Protein AF-A0A353KTK3-F1 (afdb_monomer_lite)

Structure (mmCIF, N/CA/C/O backbone):
data_AF-A0A353KTK3-F1
#
_entry.id   AF-A0A353KTK3-F1
#
loop_
_atom_site.group_PDB
_atom_site.id
_atom_site.type_symbol
_atom_site.label_atom_id
_atom_site.label_alt_id
_atom_site.label_comp_id
_atom_site.label_asym_id
_atom_site.label_entity_id
_atom_site.label_seq_id
_atom_site.pdbx_PDB_ins_code
_atom_site.Cartn_x
_atom_site.Cartn_y
_atom_site.Cartn_z
_atom_site.occupancy
_atom_site.B_iso_or_equiv
_atom_site.auth_seq_id
_atom_site.auth_comp_id
_atom_site.auth_asym_id
_atom_site.auth_atom_id
_atom_site.pdbx_PDB_model_num
ATOM 1 N N . MET A 1 1 ? 0.464 77.301 -84.223 1.00 58.91 1 MET A N 1
ATOM 2 C CA . MET A 1 1 ? 0.041 77.382 -82.800 1.00 58.91 1 MET A CA 1
ATOM 3 C C . MET A 1 1 ? -1.033 76.355 -82.376 1.00 58.91 1 MET A C 1
ATOM 5 O O . MET A 1 1 ? -1.055 75.985 -81.209 1.00 58.91 1 MET A O 1
ATOM 9 N N . TYR A 1 2 ? -1.881 75.825 -83.276 1.00 57.66 2 TYR A N 1
ATOM 10 C CA . TYR A 1 2 ? -3.033 74.964 -82.919 1.00 57.66 2 TYR A CA 1
ATOM 11 C C . TYR A 1 2 ? -2.731 73.503 -82.518 1.00 57.66 2 TYR A C 1
ATOM 13 O O . TYR A 1 2 ? -3.468 72.931 -81.715 1.00 57.66 2 TYR A O 1
ATOM 21 N N . LYS A 1 3 ? -1.629 72.894 -82.983 1.00 55.31 3 LYS A N 1
ATOM 22 C CA . LYS A 1 3 ? -1.269 71.505 -82.613 1.00 55.31 3 LYS A CA 1
ATOM 23 C C . LYS A 1 3 ? -1.001 71.320 -81.112 1.00 55.31 3 LYS A C 1
ATOM 25 O O . LYS A 1 3 ? -1.269 70.251 -80.571 1.00 55.31 3 LYS A O 1
ATOM 30 N N . LYS A 1 4 ? -0.523 72.366 -80.426 1.00 59.28 4 LYS A N 1
ATOM 31 C CA . LYS A 1 4 ? -0.117 72.286 -79.013 1.00 59.28 4 LYS A CA 1
ATOM 32 C C . LYS A 1 4 ? -1.319 72.122 -78.071 1.00 59.28 4 LYS A C 1
ATOM 34 O O . LYS A 1 4 ? -1.260 71.306 -77.158 1.00 59.28 4 LYS A O 1
ATOM 39 N N . LYS A 1 5 ? -2.439 72.810 -78.341 1.00 58.56 5 LYS A N 1
ATOM 40 C CA . LYS A 1 5 ? -3.674 72.684 -77.540 1.00 58.56 5 LYS A CA 1
ATOM 41 C C . LYS A 1 5 ? -4.360 71.326 -77.730 1.00 58.56 5 LYS A C 1
ATOM 43 O O . LYS A 1 5 ? -4.825 70.742 -76.758 1.00 58.56 5 LYS A O 1
ATOM 48 N N . PHE A 1 6 ? -4.370 70.783 -78.950 1.00 59.44 6 PHE A N 1
ATOM 49 C CA . PHE A 1 6 ? -5.005 69.485 -79.222 1.00 59.44 6 PHE A CA 1
ATOM 50 C C . PHE A 1 6 ? -4.257 68.315 -78.559 1.00 59.44 6 PHE A C 1
ATOM 52 O O . PHE A 1 6 ? -4.882 67.394 -78.029 1.00 59.44 6 PHE A O 1
ATOM 59 N N . TYR A 1 7 ? -2.921 68.391 -78.511 1.00 61.09 7 TYR A N 1
ATOM 60 C CA . TYR A 1 7 ? -2.092 67.453 -77.745 1.00 61.09 7 TYR A CA 1
ATOM 61 C C . TYR A 1 7 ? -2.400 67.504 -76.246 1.00 61.09 7 TYR A C 1
ATOM 63 O O . TYR A 1 7 ? -2.517 66.467 -75.595 1.00 61.09 7 TYR A O 1
ATOM 71 N N . GLN A 1 8 ? -2.597 68.707 -75.705 1.00 64.25 8 GLN A N 1
ATOM 72 C CA . GLN A 1 8 ? -2.864 68.904 -74.283 1.00 64.25 8 GLN A CA 1
ATOM 73 C C . GLN A 1 8 ? -4.205 68.281 -73.849 1.00 64.25 8 GLN A C 1
ATOM 75 O O . GLN A 1 8 ? -4.268 67.617 -72.816 1.00 64.25 8 GLN A O 1
ATOM 80 N N . VAL A 1 9 ? -5.257 68.409 -74.669 1.00 65.94 9 VAL A N 1
ATOM 81 C CA . VAL A 1 9 ? -6.590 67.850 -74.365 1.00 65.94 9 VAL A CA 1
ATOM 82 C C . VAL A 1 9 ? -6.627 66.321 -74.503 1.00 65.94 9 VAL A C 1
ATOM 84 O O . VAL A 1 9 ? -7.229 65.650 -73.661 1.00 65.94 9 VAL A O 1
ATOM 87 N N . ARG A 1 10 ? -5.960 65.733 -75.513 1.00 66.00 10 ARG A N 1
ATOM 88 C CA . ARG A 1 10 ? -5.864 64.260 -75.632 1.00 66.00 10 ARG A CA 1
ATOM 89 C C . ARG A 1 10 ? -5.084 63.653 -74.470 1.00 66.00 10 ARG A C 1
ATOM 91 O O . ARG A 1 10 ? -5.544 62.658 -73.914 1.00 66.00 10 ARG A O 1
ATOM 98 N N . ASN A 1 11 ? -3.983 64.282 -74.054 1.00 67.44 11 ASN A N 1
ATOM 99 C CA . ASN A 1 11 ? -3.227 63.836 -72.885 1.00 67.44 11 ASN A CA 1
ATOM 100 C C . ASN A 1 11 ? -4.098 63.863 -71.623 1.00 67.44 11 ASN A C 1
ATOM 102 O O . ASN A 1 11 ? -4.159 62.866 -70.910 1.00 67.44 11 ASN A O 1
ATOM 106 N N . LEU A 1 12 ? -4.863 64.936 -71.392 1.00 72.06 12 LEU A N 1
ATOM 107 C CA . LEU A 1 12 ? -5.738 65.041 -70.219 1.00 72.06 12 LEU A CA 1
ATOM 108 C C . LEU A 1 12 ? -6.807 63.933 -70.171 1.00 72.06 12 LEU A C 1
ATOM 110 O O . LEU A 1 12 ? -7.083 63.374 -69.110 1.00 72.06 12 LEU A O 1
ATOM 114 N N . ARG A 1 13 ? -7.380 63.565 -71.326 1.00 71.75 13 ARG A N 1
ATOM 115 C CA . ARG A 1 13 ? -8.383 62.491 -71.412 1.00 71.75 13 ARG A CA 1
ATOM 116 C C . ARG A 1 13 ? -7.780 61.118 -71.095 1.00 71.75 13 ARG A C 1
ATOM 118 O O . ARG A 1 13 ? -8.427 60.341 -70.398 1.00 71.75 13 ARG A O 1
ATOM 125 N N . ILE A 1 14 ? -6.545 60.862 -71.537 1.00 72.19 14 ILE A N 1
ATOM 126 C CA . ILE A 1 14 ? -5.789 59.636 -71.229 1.00 72.19 14 ILE A CA 1
ATOM 127 C C . ILE A 1 14 ? -5.493 59.553 -69.725 1.00 72.19 14 ILE A C 1
ATOM 129 O O . ILE A 1 14 ? -5.773 58.523 -69.107 1.00 72.19 14 ILE A O 1
ATOM 133 N N . TYR A 1 15 ? -5.026 60.647 -69.113 1.00 71.81 15 TYR A N 1
ATOM 134 C CA . TYR A 1 15 ? -4.797 60.707 -67.665 1.00 71.81 15 TYR A CA 1
ATOM 135 C C . TYR A 1 15 ? -6.081 60.456 -66.867 1.00 71.81 15 TYR A C 1
ATOM 137 O O . TYR A 1 15 ? -6.061 59.694 -65.905 1.00 71.81 15 TYR A O 1
ATOM 145 N N . LEU A 1 16 ? -7.219 61.016 -67.289 1.00 71.25 16 LEU A N 1
ATOM 146 C CA . LEU A 1 16 ? -8.509 60.789 -66.628 1.00 71.25 16 LEU A CA 1
ATOM 147 C C . LEU A 1 16 ? -8.991 59.338 -66.747 1.00 71.25 16 LEU A C 1
ATOM 149 O O . LEU A 1 16 ? -9.522 58.791 -65.778 1.00 71.25 16 LEU A O 1
ATOM 153 N N . THR A 1 17 ? -8.810 58.690 -67.902 1.00 72.50 17 THR A N 1
ATOM 154 C CA . THR A 1 17 ? -9.138 57.262 -68.057 1.00 72.50 17 THR A CA 1
ATOM 155 C C . THR A 1 17 ? -8.213 56.373 -67.235 1.00 72.50 17 THR A C 1
ATOM 157 O O . THR A 1 17 ? -8.689 55.433 -66.598 1.00 72.50 17 THR A O 1
ATOM 160 N N . PHE A 1 18 ? -6.923 56.711 -67.171 1.00 68.88 18 PHE A N 1
ATOM 161 C CA . PHE A 1 18 ? -5.953 55.998 -66.349 1.00 68.88 18 PHE A CA 1
ATOM 162 C C . PHE A 1 18 ? -6.301 56.136 -64.862 1.00 68.88 18 PHE A C 1
ATOM 164 O O . PHE A 1 18 ? -6.410 55.135 -64.163 1.00 68.88 18 PHE A O 1
ATOM 171 N N . PHE A 1 19 ? -6.622 57.351 -64.407 1.00 68.94 19 PHE A N 1
ATOM 172 C CA . PHE A 1 19 ? -7.026 57.634 -63.029 1.00 68.94 19 PHE A CA 1
ATOM 173 C C . PHE A 1 19 ? -8.343 56.946 -62.631 1.00 68.94 19 PHE A C 1
ATOM 175 O O . PHE A 1 19 ? -8.485 56.443 -61.518 1.00 68.94 19 PHE A O 1
ATOM 182 N N . LYS A 1 20 ? -9.324 56.865 -63.542 1.00 71.00 20 LYS A N 1
ATOM 183 C CA . LYS A 1 20 ? -10.561 56.099 -63.298 1.00 71.00 20 LYS A CA 1
ATOM 184 C C . LYS A 1 20 ? -10.297 54.595 -63.209 1.00 71.00 20 LYS A C 1
ATOM 186 O O . LYS A 1 20 ? -10.922 53.928 -62.386 1.00 71.00 20 LYS A O 1
ATOM 191 N N . SER A 1 21 ? -9.392 54.070 -64.033 1.00 74.69 21 SER A N 1
ATOM 192 C CA . SER A 1 21 ? -9.011 52.655 -64.013 1.00 74.69 21 SER A CA 1
ATOM 193 C C . SER A 1 21 ? -8.279 52.293 -62.719 1.00 74.69 21 SER A C 1
ATOM 195 O O . SER A 1 21 ? -8.691 51.374 -62.011 1.00 74.69 21 SER A O 1
ATOM 197 N N . THR A 1 22 ? -7.275 53.083 -62.327 1.00 75.12 22 THR A N 1
ATOM 198 C CA . THR A 1 22 ? -6.528 52.861 -61.081 1.00 75.12 22 THR A CA 1
ATOM 199 C C . THR A 1 22 ? -7.422 52.993 -59.853 1.00 75.12 22 THR A C 1
ATOM 201 O O . THR A 1 22 ? -7.323 52.174 -58.943 1.00 75.12 22 THR A O 1
ATOM 204 N N . ARG A 1 23 ? -8.373 53.937 -59.844 1.00 75.25 23 ARG A N 1
ATOM 205 C CA . ARG A 1 23 ? -9.355 54.064 -58.756 1.00 75.25 23 ARG A CA 1
ATOM 206 C C . ARG A 1 23 ? -10.298 52.861 -58.670 1.00 75.25 23 ARG A C 1
ATOM 208 O O . ARG A 1 23 ? -10.621 52.439 -57.563 1.00 75.25 23 ARG A O 1
ATOM 215 N N . LYS A 1 24 ? -10.715 52.276 -59.801 1.00 76.69 24 LYS A N 1
ATOM 216 C CA . LYS A 1 24 ? -11.514 51.036 -59.812 1.00 76.69 24 LYS A CA 1
ATOM 217 C C . LYS A 1 24 ? -10.720 49.839 -59.292 1.00 76.69 24 LYS A C 1
ATOM 219 O O . LYS A 1 24 ? -11.251 49.088 -58.485 1.00 76.69 24 LYS A O 1
ATOM 224 N N . ILE A 1 25 ? -9.459 49.693 -59.698 1.00 74.50 25 ILE A N 1
ATOM 225 C CA . ILE A 1 25 ? -8.568 48.629 -59.209 1.00 74.50 25 ILE A CA 1
ATOM 226 C C . ILE A 1 25 ? -8.327 48.788 -57.703 1.00 74.50 25 ILE A C 1
ATOM 228 O O . ILE A 1 25 ? -8.381 47.813 -56.959 1.00 74.50 25 ILE A O 1
ATOM 232 N N . PHE A 1 26 ? -8.127 50.021 -57.235 1.00 76.81 26 PHE A N 1
ATOM 233 C CA . PHE A 1 26 ? -7.958 50.316 -55.816 1.00 76.81 26 PHE A CA 1
ATOM 234 C C . PHE A 1 26 ? -9.217 49.985 -55.006 1.00 76.81 26 PHE A C 1
ATOM 236 O O . PHE A 1 26 ? -9.122 49.299 -53.993 1.00 76.81 26 PHE A O 1
ATOM 243 N N . LEU A 1 27 ? -10.400 50.395 -55.476 1.00 76.56 27 LEU A N 1
ATOM 244 C CA . LEU A 1 27 ? -11.676 50.061 -54.834 1.00 76.56 27 LEU A CA 1
ATOM 245 C C . LEU A 1 27 ? -11.946 48.552 -54.841 1.00 76.56 27 LEU A C 1
ATOM 247 O O . LEU A 1 27 ? -12.412 48.014 -53.844 1.00 76.56 27 LEU A O 1
ATOM 251 N N . PHE A 1 28 ? -11.619 47.858 -55.930 1.00 73.94 28 PHE A N 1
ATOM 252 C CA . PHE A 1 28 ? -11.774 46.408 -56.021 1.00 73.94 28 PHE A CA 1
ATOM 253 C C . PHE A 1 28 ? -10.853 45.676 -55.037 1.00 73.94 28 PHE A C 1
ATOM 255 O O . PHE A 1 28 ? -11.315 44.822 -54.283 1.00 73.94 28 PHE A O 1
ATOM 262 N N . ASN A 1 29 ? -9.578 46.072 -54.960 1.00 72.25 29 ASN A N 1
ATOM 263 C CA . ASN A 1 29 ? -8.634 45.540 -53.976 1.00 72.25 29 ASN A CA 1
ATOM 264 C C . ASN A 1 29 ? -9.047 45.870 -52.535 1.00 72.25 29 ASN A C 1
ATOM 266 O O . ASN A 1 29 ? -8.874 45.038 -51.648 1.00 72.25 29 ASN A O 1
ATOM 270 N N . PHE A 1 30 ? -9.620 47.051 -52.295 1.00 78.25 30 PHE A N 1
ATOM 271 C CA . PHE A 1 30 ? -10.130 47.458 -50.987 1.00 78.25 30 PHE A CA 1
ATOM 272 C C . PHE A 1 30 ? -11.333 46.605 -50.553 1.00 78.25 30 PHE A C 1
ATOM 274 O O . PHE A 1 30 ? -11.314 46.025 -49.472 1.00 78.25 30 PHE A O 1
ATOM 281 N N . VAL A 1 31 ? -12.329 46.417 -51.427 1.00 76.75 31 VAL A N 1
ATOM 282 C CA . VAL A 1 31 ? -13.507 45.578 -51.133 1.00 76.75 31 VAL A CA 1
ATOM 283 C C . VAL A 1 31 ? -13.129 44.103 -50.963 1.00 76.75 31 VAL A C 1
ATOM 285 O O . VAL A 1 31 ? -13.658 43.429 -50.076 1.00 76.75 31 VAL A O 1
ATOM 288 N N . LEU A 1 32 ? -12.202 43.586 -51.776 1.00 70.94 32 LEU A N 1
ATOM 289 C CA . LEU A 1 32 ? -11.683 42.227 -51.602 1.00 70.94 32 LEU A CA 1
ATOM 290 C C . LEU A 1 32 ? -10.944 42.079 -50.271 1.00 70.94 32 LEU A C 1
ATOM 292 O O . LEU A 1 32 ? -11.173 41.105 -49.553 1.00 70.94 32 LEU A O 1
ATOM 296 N N . ARG A 1 33 ? -10.110 43.059 -49.905 1.00 72.56 33 ARG A N 1
ATOM 297 C CA . ARG A 1 33 ? -9.407 43.081 -48.619 1.00 72.56 33 ARG A CA 1
ATOM 298 C C . ARG A 1 33 ? -10.394 43.052 -47.448 1.00 72.56 33 ARG A C 1
ATOM 300 O O . ARG A 1 33 ? -10.201 42.236 -46.552 1.00 72.56 33 ARG A O 1
ATOM 307 N N . ASP A 1 34 ? -11.458 43.848 -47.479 1.00 76.25 34 ASP A N 1
ATOM 308 C CA . ASP A 1 34 ? -12.436 43.917 -46.384 1.00 76.25 34 ASP A CA 1
ATOM 309 C C . ASP A 1 34 ? -13.301 42.658 -46.256 1.00 76.25 34 ASP A C 1
ATOM 311 O O . ASP A 1 34 ? -13.674 42.273 -45.150 1.00 76.25 34 ASP A O 1
ATOM 315 N N . ARG A 1 35 ? -13.584 41.952 -47.360 1.00 74.94 35 ARG A N 1
ATOM 316 C CA . ARG A 1 35 ? -14.322 40.677 -47.298 1.00 74.94 35 ARG A CA 1
ATOM 317 C C . ARG A 1 35 ? -13.458 39.484 -46.898 1.00 74.94 35 ARG A C 1
ATOM 319 O O . ARG A 1 35 ? -13.970 38.538 -46.298 1.00 74.94 35 ARG A O 1
ATOM 326 N N . ILE A 1 36 ? -12.174 39.495 -47.250 1.00 75.12 36 ILE A N 1
ATOM 327 C CA . ILE A 1 36 ? -11.272 38.354 -47.051 1.00 75.12 36 ILE A CA 1
ATOM 328 C C . ILE A 1 36 ? -10.584 38.419 -45.679 1.00 75.12 36 ILE A C 1
ATOM 330 O O . ILE A 1 36 ? -10.504 37.393 -45.000 1.00 75.12 36 ILE A O 1
ATOM 334 N N . LYS A 1 37 ? -10.168 39.611 -45.221 1.00 75.06 37 LYS A N 1
ATOM 335 C CA . LYS A 1 37 ? -9.512 39.804 -43.916 1.00 75.06 37 LYS A CA 1
ATOM 336 C C . LYS A 1 37 ? -10.255 39.180 -42.728 1.00 75.06 37 LYS A C 1
ATOM 338 O O . LYS A 1 37 ? -9.627 38.394 -42.031 1.00 75.06 37 LYS A O 1
ATOM 343 N N . PRO A 1 38 ? -11.567 39.393 -42.507 1.00 78.88 38 PRO A N 1
ATOM 344 C CA . PRO A 1 38 ? -12.235 38.847 -41.323 1.00 78.88 38 PRO A CA 1
ATOM 345 C C . PRO A 1 38 ? -12.331 37.314 -41.337 1.00 78.88 38 PRO A C 1
ATOM 347 O O . PRO A 1 38 ? -12.375 36.688 -40.277 1.00 78.88 38 PRO A O 1
ATOM 350 N N . LYS A 1 39 ? -12.352 36.686 -42.523 1.00 78.19 39 LYS A N 1
ATOM 351 C CA . LYS A 1 39 ? -12.304 35.221 -42.650 1.00 78.19 39 LYS A CA 1
ATOM 352 C C . LYS A 1 39 ? -10.904 34.689 -42.357 1.00 78.19 39 LYS A C 1
ATOM 354 O O . LYS A 1 39 ? -10.783 33.718 -41.614 1.00 78.19 39 LYS A O 1
ATOM 359 N N . ILE A 1 40 ? -9.873 35.341 -42.896 1.00 77.44 40 ILE A N 1
ATOM 360 C CA . ILE A 1 40 ? -8.473 34.997 -42.623 1.00 77.44 40 ILE A CA 1
ATOM 361 C C . ILE A 1 40 ? -8.164 35.187 -41.138 1.00 77.44 40 ILE A C 1
ATOM 363 O O . ILE A 1 40 ? -7.649 34.263 -40.523 1.00 77.44 40 ILE A O 1
ATOM 367 N N . ASP A 1 41 ? -8.575 36.297 -40.528 1.00 81.38 41 ASP A N 1
ATOM 368 C CA . ASP A 1 41 ? -8.348 36.575 -39.107 1.00 81.38 41 ASP A CA 1
ATOM 369 C C . ASP A 1 41 ? -9.023 35.532 -38.212 1.00 81.38 41 ASP A C 1
ATOM 371 O O . ASP A 1 41 ? -8.460 35.117 -37.202 1.00 81.38 41 ASP A O 1
ATOM 375 N N . ARG A 1 42 ? -10.217 35.054 -38.586 1.00 80.50 42 ARG A N 1
ATOM 376 C CA . ARG A 1 42 ? -10.912 33.986 -37.853 1.00 80.50 42 ARG A CA 1
ATOM 377 C C . ARG A 1 42 ? -10.171 32.649 -37.955 1.00 80.50 42 ARG A C 1
ATOM 379 O O . ARG A 1 42 ? -10.051 31.947 -36.953 1.00 80.50 42 ARG A O 1
ATOM 386 N N . ILE A 1 43 ? -9.661 32.306 -39.139 1.00 81.00 43 ILE A N 1
ATOM 387 C CA . ILE A 1 43 ? -8.877 31.081 -39.368 1.00 81.00 43 ILE A CA 1
ATOM 388 C C . ILE A 1 43 ? -7.525 31.170 -38.649 1.00 81.00 43 ILE A C 1
ATOM 390 O O . ILE A 1 43 ? -7.144 30.234 -37.952 1.00 81.00 43 ILE A O 1
ATOM 394 N N . MET A 1 44 ? -6.838 32.308 -38.746 1.00 83.69 44 MET A N 1
ATOM 395 C CA . MET A 1 44 ? -5.562 32.555 -38.078 1.00 83.69 44 MET A CA 1
ATOM 396 C C . MET A 1 44 ? -5.709 32.509 -36.560 1.00 83.69 44 MET A C 1
ATOM 398 O O . MET A 1 44 ? -4.933 31.816 -35.916 1.00 83.69 44 MET A O 1
ATOM 402 N N . LYS A 1 45 ? -6.729 33.152 -35.976 1.00 84.19 45 LYS A N 1
ATOM 403 C CA . LYS A 1 45 ? -6.976 33.097 -34.524 1.00 84.19 45 LYS A CA 1
ATOM 404 C C . LYS A 1 45 ? -7.248 31.676 -34.033 1.00 84.19 45 LYS A C 1
ATOM 406 O O . LYS A 1 45 ? -6.702 31.283 -33.008 1.00 84.19 45 LYS A O 1
ATOM 411 N N . ARG A 1 46 ? -8.041 30.889 -34.772 1.00 83.62 46 ARG A N 1
ATOM 412 C CA . ARG A 1 46 ? -8.299 29.480 -34.435 1.00 83.62 46 ARG A CA 1
ATOM 413 C C . ARG A 1 46 ? -7.020 28.647 -34.489 1.00 83.62 46 ARG A C 1
ATOM 415 O O . ARG A 1 46 ? -6.769 27.869 -33.579 1.00 83.62 46 ARG A O 1
ATOM 422 N N . ASN A 1 47 ? -6.204 28.834 -35.521 1.00 80.69 47 ASN A N 1
ATOM 423 C CA . ASN A 1 47 ? -4.967 28.076 -35.674 1.00 80.69 47 ASN A CA 1
ATOM 424 C C . ASN A 1 47 ? -3.921 28.495 -34.626 1.00 80.69 47 ASN A C 1
ATOM 426 O O . ASN A 1 47 ? -3.283 27.630 -34.043 1.00 80.69 47 ASN A O 1
ATOM 430 N N . ILE A 1 48 ? -3.800 29.791 -34.316 1.00 90.00 48 ILE A N 1
ATOM 431 C CA . ILE A 1 48 ? -2.927 30.302 -33.245 1.00 90.00 48 ILE A CA 1
ATOM 432 C C . ILE A 1 48 ? -3.337 29.718 -31.889 1.00 90.00 48 ILE A C 1
ATOM 434 O O . ILE A 1 48 ? -2.469 29.283 -31.140 1.00 90.00 48 ILE A O 1
ATOM 438 N N . LEU A 1 49 ? -4.639 29.644 -31.589 1.00 85.12 49 LEU A N 1
ATOM 439 C CA . LEU A 1 49 ? -5.133 29.034 -30.352 1.00 85.12 49 LEU A CA 1
ATOM 440 C C . LEU A 1 49 ? -4.706 27.559 -30.237 1.00 85.12 49 LEU A C 1
ATOM 442 O O . LEU A 1 49 ? -4.216 27.145 -29.191 1.00 85.12 49 LEU A O 1
ATOM 446 N N . VAL A 1 50 ? -4.840 26.786 -31.323 1.00 87.00 50 VAL A N 1
ATOM 447 C CA . VAL A 1 50 ? -4.408 25.377 -31.372 1.00 87.00 50 VAL A CA 1
ATOM 448 C C . VAL A 1 50 ? -2.895 25.259 -31.176 1.00 87.00 50 VAL A C 1
ATOM 450 O O . VAL A 1 50 ? -2.451 24.429 -30.386 1.00 87.00 50 VAL A O 1
ATOM 453 N N . PHE A 1 51 ? -2.105 26.125 -31.819 1.00 86.81 51 PHE A N 1
ATOM 454 C CA . PHE A 1 51 ? -0.650 26.146 -31.657 1.00 86.81 51 PHE A CA 1
ATOM 455 C C . PHE A 1 51 ? -0.226 26.468 -30.218 1.00 86.81 51 PHE A C 1
ATOM 457 O O . PHE A 1 51 ? 0.607 25.756 -29.662 1.00 86.81 51 PHE A O 1
ATOM 464 N N . VAL A 1 52 ? -0.833 27.473 -29.578 1.00 88.31 52 VAL A N 1
ATOM 465 C CA . VAL A 1 52 ? -0.548 27.829 -28.175 1.00 88.31 52 VAL A CA 1
ATOM 466 C C . VAL A 1 52 ? -0.893 26.675 -27.232 1.00 88.31 52 VAL A C 1
ATOM 468 O O . VAL A 1 52 ? -0.101 26.353 -26.348 1.00 88.31 52 VAL A O 1
ATOM 471 N N . PHE A 1 53 ? -2.026 26.002 -27.449 1.00 84.19 53 PHE A N 1
ATOM 472 C CA . PHE A 1 53 ? -2.435 24.866 -26.623 1.00 84.19 53 PHE A CA 1
ATOM 473 C C . PHE A 1 53 ? -1.488 23.669 -26.789 1.00 84.19 53 PHE A C 1
ATOM 475 O O . PHE A 1 53 ? -1.055 23.076 -25.805 1.00 84.19 53 PHE A O 1
ATOM 482 N N . SER A 1 54 ? -1.083 23.362 -28.027 1.00 80.88 54 SER A N 1
ATOM 483 C CA . SER A 1 54 ? -0.094 22.310 -28.294 1.00 80.88 54 SER A CA 1
ATOM 484 C C . SER A 1 54 ? 1.285 22.622 -27.701 1.00 80.88 54 SER A C 1
ATOM 486 O O . SER A 1 54 ? 1.929 21.733 -27.152 1.00 80.88 54 SER A O 1
ATOM 488 N N . PHE A 1 55 ? 1.719 23.887 -27.728 1.00 82.50 55 PHE A N 1
ATOM 489 C CA . PHE A 1 55 ? 2.989 24.303 -27.136 1.00 82.50 55 PHE A CA 1
ATOM 490 C C . PHE A 1 55 ? 2.961 24.218 -25.602 1.00 82.50 55 PHE A C 1
ATOM 492 O O . PHE A 1 55 ? 3.948 23.812 -24.992 1.00 82.50 55 PHE A O 1
ATOM 499 N N . ALA A 1 56 ? 1.826 24.532 -24.967 1.00 80.25 56 ALA A N 1
ATOM 500 C CA . ALA A 1 56 ? 1.660 24.389 -23.521 1.00 80.25 56 ALA A CA 1
ATOM 501 C C . ALA A 1 56 ? 1.801 22.924 -23.065 1.00 80.25 56 ALA A C 1
ATOM 503 O O . ALA A 1 56 ? 2.515 22.656 -22.102 1.00 80.25 56 ALA A O 1
ATOM 504 N N . ILE A 1 57 ? 1.208 21.971 -23.795 1.00 78.56 57 ILE A N 1
ATOM 505 C CA . ILE A 1 57 ? 1.290 20.532 -23.476 1.00 78.56 57 ILE A CA 1
ATOM 506 C C . ILE A 1 57 ? 2.738 20.018 -23.559 1.00 78.56 57 ILE A C 1
ATOM 508 O O . ILE A 1 57 ? 3.174 19.261 -22.693 1.00 78.56 57 ILE A O 1
ATOM 512 N N . ILE A 1 58 ? 3.512 20.462 -24.556 1.00 74.94 58 ILE A N 1
ATOM 513 C CA . ILE A 1 58 ? 4.911 20.034 -24.735 1.00 74.94 58 ILE A CA 1
ATOM 514 C C . ILE A 1 58 ? 5.802 20.517 -23.578 1.00 74.94 58 ILE A C 1
ATOM 516 O O . ILE A 1 58 ? 6.660 19.770 -23.113 1.00 74.94 58 ILE A O 1
ATOM 520 N N . ASN A 1 59 ? 5.589 21.737 -23.072 1.00 73.56 59 ASN A N 1
ATOM 521 C CA . ASN A 1 59 ? 6.391 22.274 -21.966 1.00 73.56 59 ASN A CA 1
ATOM 522 C C . ASN A 1 59 ? 6.063 21.617 -20.614 1.00 73.56 59 ASN A C 1
ATOM 524 O O . ASN A 1 59 ? 6.962 21.438 -19.796 1.00 73.56 59 ASN A O 1
ATOM 528 N N . VAL A 1 60 ? 4.812 21.196 -20.389 1.00 74.44 60 VAL A N 1
ATOM 529 C CA . VAL A 1 60 ? 4.421 20.464 -19.168 1.00 74.44 60 VAL A CA 1
ATOM 530 C C . VAL A 1 60 ? 5.165 19.127 -19.058 1.00 74.44 60 VAL A C 1
ATOM 532 O O . VAL A 1 60 ? 5.598 18.755 -17.970 1.00 74.44 60 VAL A O 1
ATOM 535 N N . CYS A 1 61 ? 5.411 18.446 -20.181 1.00 62.88 61 CYS A N 1
ATOM 536 C CA . CYS A 1 61 ? 6.125 17.166 -20.199 1.00 62.88 61 CYS A CA 1
ATOM 537 C C . CYS A 1 61 ? 7.615 17.279 -19.805 1.00 62.88 61 CYS A C 1
ATOM 539 O O . CYS A 1 61 ? 8.204 16.307 -19.341 1.00 62.88 61 CYS A O 1
ATOM 541 N N . MET A 1 62 ? 8.232 18.454 -19.956 1.00 60.97 62 MET A N 1
ATOM 542 C CA . MET A 1 62 ? 9.653 18.677 -19.640 1.00 60.97 62 MET A CA 1
ATOM 543 C C . MET A 1 62 ? 9.892 19.052 -18.166 1.00 60.97 62 MET A C 1
ATOM 545 O O . MET A 1 62 ? 11.031 19.061 -17.712 1.00 60.97 62 MET A O 1
ATOM 549 N N . SER A 1 63 ? 8.834 19.348 -17.401 1.00 52.00 63 SER A N 1
ATOM 550 C CA . SER A 1 63 ? 8.935 19.743 -15.987 1.00 52.00 63 SER A CA 1
ATOM 551 C C . SER A 1 63 ? 8.968 18.557 -15.015 1.00 52.00 63 SER A C 1
ATOM 553 O O . SER A 1 63 ? 9.072 18.762 -13.807 1.00 52.00 63 SER A O 1
ATOM 555 N N . GLN A 1 64 ? 8.879 17.322 -15.513 1.00 54.78 64 GLN A N 1
ATOM 556 C CA . GLN A 1 64 ? 8.797 16.110 -14.692 1.00 54.78 64 GLN A CA 1
ATOM 557 C C . GLN A 1 64 ? 10.105 15.297 -14.680 1.00 54.78 64 GLN A C 1
ATOM 559 O O . GLN A 1 64 ? 10.092 14.098 -14.431 1.00 54.78 64 GLN A O 1
ATOM 564 N N . SER A 1 65 ? 11.253 15.933 -14.946 1.00 52.38 65 SER A N 1
ATOM 565 C CA . SER A 1 65 ? 12.574 15.279 -14.927 1.00 52.38 65 SER A CA 1
ATOM 566 C C . SER A 1 65 ? 13.472 15.715 -13.764 1.00 52.38 65 SER A C 1
ATOM 568 O O . SER A 1 65 ? 14.692 15.569 -13.826 1.00 52.38 65 SER A O 1
ATOM 570 N N . SER A 1 66 ? 12.890 16.254 -12.696 1.00 52.66 66 SER A N 1
ATOM 571 C CA . SER A 1 66 ? 13.580 16.445 -11.420 1.00 52.66 66 SER A CA 1
ATOM 572 C C . SER A 1 66 ? 12.809 15.765 -10.296 1.00 52.66 66 SER A C 1
ATOM 574 O O . SER A 1 66 ? 12.478 16.391 -9.293 1.00 52.66 66 SER A O 1
ATOM 576 N N . LEU A 1 67 ? 12.507 14.478 -10.483 1.00 46.31 67 LEU A N 1
ATOM 577 C CA . LEU A 1 67 ? 12.435 13.590 -9.334 1.00 46.31 67 LEU A CA 1
ATOM 578 C C . LEU A 1 67 ? 13.887 13.310 -8.931 1.00 46.31 67 LEU A C 1
ATOM 580 O O . LEU A 1 67 ? 14.708 12.932 -9.765 1.00 46.31 67 LEU A O 1
ATOM 584 N N . ASP A 1 68 ? 14.185 13.662 -7.690 1.00 44.12 68 ASP A N 1
ATOM 585 C CA . ASP A 1 68 ? 15.438 13.551 -6.954 1.00 44.12 68 ASP A CA 1
ATOM 586 C C . ASP A 1 68 ? 16.581 12.749 -7.609 1.00 44.12 68 ASP A C 1
ATOM 588 O O . ASP A 1 68 ? 16.505 11.537 -7.815 1.00 44.12 68 ASP A O 1
ATOM 592 N N . LYS A 1 69 ? 17.730 13.405 -7.819 1.00 47.75 69 LYS A N 1
ATOM 593 C CA . LYS A 1 69 ? 18.997 12.739 -8.192 1.00 47.75 69 LYS A CA 1
ATOM 594 C C . LYS A 1 69 ? 19.577 11.876 -7.057 1.00 47.75 69 LYS A C 1
ATOM 596 O O . LYS A 1 69 ? 20.682 11.360 -7.202 1.00 47.75 69 LYS A O 1
ATOM 601 N N . ASN A 1 70 ? 18.834 11.719 -5.963 1.00 47.84 70 ASN A N 1
ATOM 602 C CA . ASN A 1 70 ? 19.144 10.852 -4.834 1.00 47.84 70 ASN A CA 1
ATOM 603 C C . ASN A 1 70 ? 18.315 9.555 -4.820 1.00 47.84 70 ASN A C 1
ATOM 605 O O . ASN A 1 70 ? 18.356 8.840 -3.825 1.00 47.84 70 ASN A O 1
ATOM 609 N N . LEU A 1 71 ? 17.587 9.207 -5.892 1.00 48.09 71 LEU A N 1
ATOM 610 C CA . LEU A 1 71 ? 17.047 7.849 -6.011 1.00 48.09 71 LEU A CA 1
ATOM 611 C C . LEU A 1 71 ? 18.181 6.859 -6.344 1.00 48.09 71 LEU A C 1
ATOM 613 O O . LEU A 1 71 ? 18.937 7.093 -7.298 1.00 48.09 71 LEU A O 1
ATOM 617 N N . PRO A 1 72 ? 18.321 5.748 -5.598 1.00 47.22 72 PRO A N 1
ATOM 618 C CA . PRO A 1 72 ? 19.314 4.728 -5.897 1.00 47.22 72 PRO A CA 1
ATOM 619 C C . PRO A 1 72 ? 19.111 4.215 -7.327 1.00 47.22 72 PRO A C 1
ATOM 621 O O . PRO A 1 72 ? 18.000 3.928 -7.765 1.00 47.22 72 PRO A O 1
ATOM 624 N N . LYS A 1 73 ? 20.217 4.109 -8.071 1.00 48.03 73 LYS A N 1
ATOM 625 C CA . LYS A 1 73 ? 20.312 3.809 -9.515 1.00 48.03 73 LYS A CA 1
ATOM 626 C C . LYS A 1 73 ? 19.711 2.466 -9.977 1.00 48.03 73 LYS A C 1
ATOM 628 O O . LYS A 1 73 ? 19.889 2.107 -11.137 1.00 48.03 73 LYS A O 1
ATOM 633 N N . ASN A 1 74 ? 18.997 1.747 -9.117 1.00 50.53 74 ASN A N 1
ATOM 634 C CA . ASN A 1 74 ? 18.421 0.432 -9.376 1.00 50.53 74 ASN A CA 1
ATOM 635 C C . ASN A 1 74 ? 16.898 0.452 -9.167 1.00 50.53 74 ASN A C 1
ATOM 637 O O . ASN A 1 74 ? 16.370 -0.284 -8.348 1.00 50.53 74 ASN A O 1
ATOM 641 N N . ALA A 1 75 ? 16.183 1.277 -9.934 1.00 56.75 75 ALA A N 1
ATOM 642 C CA . ALA A 1 75 ? 14.719 1.207 -10.030 1.00 56.75 75 ALA A CA 1
ATOM 643 C C . ALA A 1 75 ? 14.235 0.072 -10.959 1.00 56.75 75 ALA A C 1
ATOM 645 O O . ALA A 1 75 ? 13.050 -0.010 -11.275 1.00 56.75 75 ALA A O 1
ATOM 646 N N . ASN A 1 76 ? 15.147 -0.786 -11.436 1.00 62.12 76 ASN A N 1
ATOM 647 C CA . ASN A 1 76 ? 14.774 -1.974 -12.188 1.00 62.12 76 ASN A CA 1
ATOM 648 C C . ASN A 1 76 ? 14.447 -3.106 -11.202 1.00 62.12 76 ASN A C 1
ATOM 650 O O . ASN A 1 76 ? 15.249 -3.381 -10.309 1.00 62.12 76 ASN A O 1
ATOM 654 N N . PRO A 1 77 ? 13.306 -3.779 -11.380 1.00 61.97 77 PRO A N 1
ATOM 655 C CA . PRO A 1 77 ? 12.878 -4.874 -10.524 1.00 61.97 77 PRO A CA 1
ATOM 656 C C . PRO A 1 77 ? 13.855 -6.037 -10.651 1.00 61.97 77 PRO A C 1
ATOM 658 O O . PRO A 1 77 ? 14.259 -6.419 -11.757 1.00 61.97 77 PRO A O 1
ATOM 661 N N . GLN A 1 78 ? 14.204 -6.643 -9.523 1.00 70.38 78 GLN A N 1
ATOM 662 C CA . GLN A 1 78 ? 14.949 -7.886 -9.545 1.00 70.38 78 GLN A CA 1
ATOM 663 C C . GLN A 1 78 ? 14.024 -8.973 -10.096 1.00 70.38 78 GLN A C 1
ATOM 665 O O . GLN A 1 78 ? 13.000 -9.310 -9.500 1.00 70.38 78 GLN A O 1
ATOM 670 N N . THR A 1 79 ? 14.375 -9.478 -11.276 1.00 74.50 79 THR A N 1
ATOM 671 C CA . THR A 1 79 ? 13.636 -10.543 -11.955 1.00 74.50 79 THR A CA 1
ATOM 672 C C . THR A 1 79 ? 14.453 -11.820 -11.867 1.00 74.50 79 THR A C 1
ATOM 674 O O . THR A 1 79 ? 15.621 -11.827 -12.255 1.00 74.50 79 THR A O 1
ATOM 677 N N . ASN A 1 80 ? 13.847 -12.891 -11.362 1.00 82.31 80 ASN A N 1
ATOM 678 C CA . ASN A 1 80 ? 14.431 -14.225 -11.372 1.00 82.31 80 ASN A CA 1
ATOM 679 C C . ASN A 1 80 ? 13.471 -15.188 -12.077 1.00 82.31 80 ASN A C 1
ATOM 681 O O . ASN A 1 80 ? 12.276 -15.208 -11.779 1.00 82.31 80 ASN A O 1
ATOM 685 N N . VAL A 1 81 ? 14.001 -15.959 -13.022 1.00 84.75 81 VAL A N 1
ATOM 686 C CA . VAL A 1 81 ? 13.255 -16.975 -13.763 1.00 84.75 81 VAL A CA 1
ATOM 687 C C . VAL A 1 81 ? 13.978 -18.295 -13.577 1.00 84.75 81 VAL A C 1
ATOM 689 O O . VAL A 1 81 ? 15.059 -18.498 -14.127 1.00 84.75 81 VAL A O 1
ATOM 692 N N . GLU A 1 82 ? 13.370 -19.186 -12.808 1.00 89.00 82 GLU A N 1
ATOM 693 C CA . GLU A 1 82 ? 13.883 -20.530 -12.574 1.00 89.00 82 GLU A CA 1
ATOM 694 C C . GLU A 1 82 ? 13.054 -21.521 -13.386 1.00 89.00 82 GLU A C 1
ATOM 696 O O . GLU A 1 82 ? 11.824 -21.468 -13.376 1.00 89.00 82 GLU A O 1
ATOM 701 N N . VAL A 1 83 ? 13.725 -22.391 -14.140 1.00 87.25 83 VAL A N 1
ATOM 702 C CA . VAL A 1 83 ? 13.074 -23.399 -14.982 1.00 87.25 83 VAL A CA 1
ATOM 703 C C . VAL A 1 83 ? 13.578 -24.768 -14.568 1.00 87.25 83 VAL A C 1
ATOM 705 O O . VAL A 1 83 ? 14.726 -25.123 -14.834 1.00 87.25 83 VAL A O 1
ATOM 708 N N . ASN A 1 84 ? 12.687 -25.546 -13.973 1.00 89.69 84 ASN A N 1
ATOM 709 C CA . ASN A 1 84 ? 12.934 -26.906 -13.538 1.00 89.69 84 ASN A CA 1
ATOM 710 C C . ASN A 1 84 ? 12.454 -27.877 -14.617 1.00 89.69 84 ASN A C 1
ATOM 712 O O . ASN A 1 84 ? 11.330 -27.791 -15.121 1.00 89.69 84 ASN A O 1
ATOM 716 N N . LYS A 1 85 ? 13.338 -28.798 -15.002 1.00 92.50 85 LYS A N 1
ATOM 717 C CA . LYS A 1 85 ? 13.050 -29.863 -15.965 1.00 92.50 85 LYS A CA 1
ATOM 718 C C . LYS A 1 85 ? 13.509 -31.187 -15.388 1.00 92.50 85 LYS A C 1
ATOM 720 O O . LYS A 1 85 ? 14.683 -31.329 -15.057 1.00 92.50 85 LYS A O 1
ATOM 725 N N . GLU A 1 86 ? 12.604 -32.150 -15.320 1.00 93.38 86 GLU A N 1
ATOM 726 C CA . GLU A 1 86 ? 12.910 -33.522 -14.918 1.00 93.38 86 GLU A CA 1
ATOM 727 C C . GLU A 1 86 ? 12.808 -34.437 -16.138 1.00 93.38 86 GLU A C 1
ATOM 729 O O . GLU A 1 86 ? 11.874 -34.316 -16.936 1.00 93.38 86 GLU A O 1
ATOM 734 N N . TYR A 1 87 ? 13.786 -35.330 -16.289 1.00 94.81 87 TYR A N 1
ATOM 735 C CA . TYR A 1 87 ? 13.847 -36.305 -17.375 1.00 94.81 87 TYR A CA 1
ATOM 736 C C . TYR A 1 87 ? 13.836 -37.721 -16.798 1.00 94.81 87 TYR A C 1
ATOM 738 O O . TYR A 1 87 ? 14.418 -37.960 -15.740 1.00 94.81 87 TYR A O 1
ATOM 746 N N . ASP A 1 88 ? 13.174 -38.651 -17.484 1.00 92.62 88 ASP A N 1
ATOM 747 C CA . ASP A 1 88 ? 13.252 -40.075 -17.159 1.00 92.62 88 ASP A CA 1
ATOM 748 C C . ASP A 1 88 ? 14.609 -40.686 -17.562 1.00 92.62 88 ASP A C 1
ATOM 750 O O . ASP A 1 88 ? 15.446 -40.056 -18.211 1.00 92.62 88 ASP A O 1
ATOM 754 N N . GLU A 1 89 ? 14.821 -41.950 -17.193 1.00 92.19 89 GLU A N 1
ATOM 755 C CA . GLU A 1 89 ? 16.038 -42.713 -17.508 1.00 92.19 89 GLU A CA 1
ATOM 756 C C . GLU A 1 89 ? 16.280 -42.884 -19.020 1.00 92.19 89 GLU A C 1
ATOM 758 O O . GLU A 1 89 ? 17.411 -43.113 -19.447 1.00 92.19 89 GLU A O 1
ATOM 763 N N . ASN A 1 90 ? 15.233 -42.735 -19.838 1.00 93.81 90 ASN A N 1
ATOM 764 C CA . ASN A 1 90 ? 15.297 -42.810 -21.297 1.00 93.81 90 ASN A CA 1
ATOM 765 C C . ASN A 1 90 ? 15.534 -41.432 -21.947 1.00 93.81 90 ASN A C 1
ATOM 767 O O . ASN A 1 90 ? 15.609 -41.339 -23.173 1.00 93.81 90 ASN A O 1
ATOM 771 N N . GLY A 1 91 ? 15.659 -40.367 -21.147 1.00 90.50 91 GLY A N 1
ATOM 772 C CA . GLY A 1 91 ? 15.887 -38.998 -21.601 1.00 90.50 91 GLY A CA 1
ATOM 773 C C . GLY A 1 91 ? 14.627 -38.239 -22.032 1.00 90.50 91 GLY A C 1
ATOM 774 O O . GLY A 1 91 ? 14.748 -37.168 -22.630 1.00 90.50 91 GLY A O 1
ATOM 775 N N . ASN A 1 92 ? 13.423 -38.740 -21.744 1.00 93.19 92 ASN A N 1
ATOM 776 C CA . ASN A 1 92 ? 12.173 -38.033 -22.034 1.00 93.19 92 ASN A CA 1
ATOM 777 C C . ASN A 1 92 ? 11.828 -37.048 -20.914 1.00 93.19 92 ASN A C 1
ATOM 779 O O . ASN A 1 92 ? 11.955 -37.366 -19.736 1.00 93.19 92 ASN A O 1
ATOM 783 N N . LEU A 1 93 ? 11.338 -35.860 -21.279 1.00 91.94 93 LEU A N 1
ATOM 784 C CA . LEU A 1 93 ? 10.879 -34.841 -20.331 1.00 91.94 93 LEU A CA 1
ATOM 785 C C . LEU A 1 93 ? 9.601 -35.314 -19.620 1.00 91.94 93 LEU A C 1
ATOM 787 O O . LEU A 1 93 ? 8.565 -35.479 -20.263 1.00 91.94 93 LEU A O 1
ATOM 791 N N . THR A 1 94 ? 9.660 -35.490 -18.303 1.00 90.62 94 THR A N 1
ATOM 792 C CA . THR A 1 94 ? 8.531 -35.948 -17.478 1.00 90.62 94 THR A CA 1
ATOM 793 C C . THR A 1 94 ? 7.876 -34.823 -16.690 1.00 90.62 94 THR A C 1
ATOM 795 O O . THR A 1 94 ? 6.665 -34.864 -16.470 1.00 90.62 94 THR A O 1
ATOM 798 N N . ARG A 1 95 ? 8.637 -33.790 -16.304 1.00 85.06 95 ARG A N 1
ATOM 799 C CA . ARG A 1 95 ? 8.106 -32.613 -15.606 1.00 85.06 95 ARG A CA 1
ATOM 800 C C . ARG A 1 95 ? 8.768 -31.331 -16.082 1.00 85.06 95 ARG A C 1
ATOM 802 O O . ARG A 1 95 ? 9.977 -31.283 -16.296 1.00 85.06 95 ARG A O 1
ATOM 809 N N . TYR A 1 96 ? 7.952 -30.297 -16.237 1.00 92.56 96 TYR A N 1
ATOM 810 C CA . TYR A 1 96 ? 8.379 -28.939 -16.536 1.00 92.56 96 TYR A CA 1
ATOM 811 C C . TYR A 1 96 ? 7.614 -27.986 -15.625 1.00 92.56 96 TYR A C 1
ATOM 813 O O . TYR A 1 96 ? 6.386 -27.918 -15.695 1.00 92.56 96 TYR A O 1
ATOM 821 N N . ASP A 1 97 ? 8.337 -27.241 -14.804 1.00 89.38 97 ASP A N 1
ATOM 822 C CA . ASP A 1 97 ? 7.799 -26.160 -13.990 1.00 89.38 97 ASP A CA 1
ATOM 823 C C . ASP A 1 97 ? 8.717 -24.942 -14.093 1.00 89.38 97 ASP A C 1
ATOM 825 O O . ASP A 1 97 ? 9.938 -25.055 -14.184 1.00 89.38 97 ASP A O 1
ATOM 829 N N . SER A 1 98 ? 8.121 -23.756 -14.161 1.00 86.44 98 SER A N 1
ATOM 830 C CA . SER A 1 98 ? 8.865 -22.502 -14.225 1.00 86.44 98 SER A CA 1
ATOM 831 C C . SER A 1 98 ? 8.333 -21.542 -13.181 1.00 86.44 98 SER A C 1
ATOM 833 O O . SER A 1 98 ? 7.134 -21.254 -13.171 1.00 86.44 98 SER A O 1
ATOM 835 N N . THR A 1 99 ? 9.225 -21.011 -12.358 1.00 85.38 99 THR A N 1
ATOM 836 C CA . THR A 1 99 ? 8.908 -20.001 -11.355 1.00 85.38 99 THR A CA 1
ATOM 837 C C . THR A 1 99 ? 9.363 -18.648 -11.874 1.00 85.38 99 THR A C 1
ATOM 839 O O . THR A 1 99 ? 10.540 -18.447 -12.175 1.00 85.38 99 THR A O 1
ATOM 842 N N . TYR A 1 100 ? 8.415 -17.720 -11.995 1.00 75.06 100 TYR A N 1
ATOM 843 C CA . TYR A 1 100 ? 8.687 -16.333 -12.352 1.00 75.06 100 TYR A CA 1
ATOM 844 C C . TYR A 1 100 ? 8.535 -15.457 -11.111 1.00 75.06 100 TYR A C 1
ATOM 846 O O . TYR A 1 100 ? 7.427 -15.294 -10.599 1.00 75.06 100 TYR A O 1
ATOM 854 N N . THR A 1 101 ? 9.640 -14.876 -10.650 1.00 74.19 101 THR A N 1
ATOM 855 C CA . THR A 1 101 ? 9.668 -13.978 -9.494 1.00 74.19 101 THR A CA 1
ATOM 856 C C . THR A 1 101 ? 10.068 -12.584 -9.944 1.00 74.19 101 THR A C 1
ATOM 858 O O . THR A 1 101 ? 11.078 -12.398 -10.626 1.00 74.19 101 THR A O 1
ATOM 861 N N . TYR A 1 102 ? 9.281 -11.594 -9.541 1.00 74.44 102 TYR A N 1
ATOM 862 C CA . TYR A 1 102 ? 9.491 -10.199 -9.893 1.00 74.44 102 TYR A CA 1
ATOM 863 C C . TYR A 1 102 ? 9.223 -9.328 -8.676 1.00 74.44 102 TYR A C 1
ATOM 865 O O . TYR A 1 102 ? 8.120 -9.344 -8.132 1.00 74.44 102 TYR A O 1
ATOM 873 N N . PHE A 1 103 ? 10.242 -8.596 -8.233 1.00 60.47 103 PHE A N 1
ATOM 874 C CA . PHE A 1 103 ? 10.174 -7.810 -7.010 1.00 60.47 103 PHE A CA 1
ATOM 875 C C . PHE A 1 103 ? 10.862 -6.454 -7.178 1.00 60.47 103 PHE A C 1
ATOM 877 O O . PHE A 1 103 ? 11.938 -6.348 -7.771 1.00 60.47 103 PHE A O 1
ATOM 884 N N . TYR A 1 104 ? 10.232 -5.422 -6.623 1.00 58.84 104 TYR A N 1
ATOM 885 C CA . TYR A 1 104 ? 10.784 -4.082 -6.489 1.00 58.84 104 TYR A CA 1
ATOM 886 C C . TYR A 1 104 ? 11.173 -3.852 -5.029 1.00 58.84 104 TYR A C 1
ATOM 888 O O . TYR A 1 104 ? 10.295 -3.797 -4.171 1.00 58.84 104 TYR A O 1
ATOM 896 N N . SER A 1 105 ? 12.464 -3.669 -4.742 1.00 53.62 105 SER A N 1
ATOM 897 C CA . SER A 1 105 ? 12.887 -3.087 -3.468 1.00 53.62 105 SER A CA 1
ATOM 898 C C . SER A 1 105 ? 12.918 -1.570 -3.597 1.00 53.62 105 SER A C 1
ATOM 900 O O . SER A 1 105 ? 13.765 -1.008 -4.294 1.00 53.62 105 SER A O 1
ATOM 902 N N . SER A 1 106 ? 12.023 -0.882 -2.888 1.00 54.47 106 SER A N 1
ATOM 903 C CA . SER A 1 106 ? 12.294 0.512 -2.547 1.00 54.47 106 SER A CA 1
ATOM 904 C C . SER A 1 106 ? 13.455 0.497 -1.559 1.00 54.47 106 SER A C 1
ATOM 906 O O . SER A 1 106 ? 13.325 -0.013 -0.448 1.00 54.47 106 SER A O 1
ATOM 908 N N . SER A 1 107 ? 14.628 0.970 -1.980 1.00 52.66 107 SER A N 1
ATOM 909 C CA . SER A 1 107 ? 15.754 1.191 -1.067 1.00 52.66 107 SER A CA 1
ATOM 910 C C . SER A 1 107 ? 15.464 2.477 -0.302 1.00 52.66 107 SER A C 1
ATOM 912 O O . SER A 1 107 ? 15.926 3.559 -0.649 1.00 52.66 107 SER A O 1
ATOM 914 N N . GLY A 1 108 ? 14.591 2.345 0.681 1.00 50.97 108 GLY A N 1
ATOM 915 C CA . GLY A 1 108 ? 14.073 3.429 1.485 1.00 50.97 108 GLY A CA 1
ATOM 916 C C . GLY A 1 108 ? 13.034 2.832 2.404 1.00 50.97 108 GLY A C 1
ATOM 917 O O . GLY A 1 108 ? 11.895 2.609 1.988 1.00 50.97 108 GLY A O 1
ATOM 918 N N . ASP A 1 109 ? 13.461 2.535 3.628 1.00 53.97 109 ASP A N 1
ATOM 919 C CA . ASP A 1 109 ? 12.538 2.426 4.745 1.00 53.97 109 ASP A CA 1
ATOM 920 C C . ASP A 1 109 ? 11.596 3.650 4.695 1.00 53.97 109 ASP A C 1
ATOM 922 O O . ASP A 1 109 ? 12.022 4.747 4.333 1.00 53.97 109 ASP A O 1
ATOM 926 N N . GLU A 1 110 ? 10.321 3.452 5.045 1.00 52.09 110 GLU A N 1
ATOM 927 C CA . GLU A 1 110 ? 9.338 4.486 5.442 1.00 52.09 110 GLU A CA 1
ATOM 928 C C . GLU A 1 110 ? 8.217 4.909 4.463 1.00 52.09 110 GLU A C 1
ATOM 930 O O . GLU A 1 110 ? 7.269 5.538 4.925 1.00 52.09 110 GLU A O 1
ATOM 935 N N . THR A 1 111 ? 8.194 4.581 3.162 1.00 52.25 111 THR A N 1
ATOM 936 C CA . THR A 1 111 ? 7.222 5.262 2.250 1.00 52.25 111 THR A CA 1
ATOM 937 C C . THR A 1 111 ? 6.019 4.466 1.751 1.00 52.25 111 THR A C 1
ATOM 939 O O . THR A 1 111 ? 5.246 4.983 0.953 1.00 52.25 111 THR A O 1
ATOM 942 N N . PHE A 1 112 ? 5.791 3.246 2.225 1.00 52.88 112 PHE A N 1
ATOM 943 C CA . PHE A 1 112 ? 4.637 2.457 1.769 1.00 52.88 112 PHE A CA 1
ATOM 944 C C . PHE A 1 112 ? 3.321 2.904 2.455 1.00 52.88 112 PHE A C 1
ATOM 946 O O . PHE A 1 112 ? 2.235 2.785 1.894 1.00 52.88 112 PHE A O 1
ATOM 953 N N . MET A 1 113 ? 3.432 3.529 3.632 1.00 51.81 113 MET A N 1
ATOM 954 C CA . MET A 1 113 ? 2.333 4.120 4.414 1.00 51.81 113 MET A CA 1
ATOM 955 C C . MET A 1 113 ? 1.744 5.413 3.823 1.00 51.81 113 MET A C 1
ATOM 957 O O . MET A 1 113 ? 0.619 5.785 4.144 1.00 51.81 113 MET A O 1
ATOM 961 N N . ASN A 1 114 ? 2.487 6.101 2.950 1.00 53.62 114 ASN A N 1
ATOM 962 C CA . ASN A 1 114 ? 2.095 7.392 2.371 1.00 53.62 114 ASN A CA 1
ATOM 963 C C . ASN A 1 114 ? 1.644 7.294 0.907 1.00 53.62 114 ASN A C 1
ATOM 965 O O . ASN A 1 114 ? 1.515 8.319 0.230 1.00 53.62 114 ASN A O 1
ATOM 969 N N . ASP A 1 115 ? 1.387 6.087 0.399 1.00 58.22 115 ASP A N 1
ATOM 970 C CA . ASP A 1 115 ? 0.820 5.952 -0.935 1.00 58.22 115 ASP A CA 1
ATOM 971 C C . ASP A 1 115 ? -0.586 6.559 -0.957 1.00 58.22 115 ASP A C 1
ATOM 973 O O . ASP A 1 115 ? -1.471 6.195 -0.179 1.00 58.22 115 ASP A O 1
ATOM 977 N N . SER A 1 116 ? -0.815 7.492 -1.886 1.00 65.62 116 SER A N 1
ATOM 978 C CA . SER A 1 116 ? -2.105 8.182 -2.041 1.00 65.62 116 SER A CA 1
ATOM 979 C C . SER A 1 116 ? -3.271 7.202 -2.222 1.00 65.62 116 SER A C 1
ATOM 981 O O . SER A 1 116 ? -4.391 7.481 -1.809 1.00 65.62 116 SER A O 1
ATOM 983 N N . VAL A 1 117 ? -2.985 6.018 -2.771 1.00 72.50 117 VAL A N 1
ATOM 984 C CA . VAL A 1 117 ? -3.933 4.909 -2.928 1.00 72.50 117 VAL A CA 1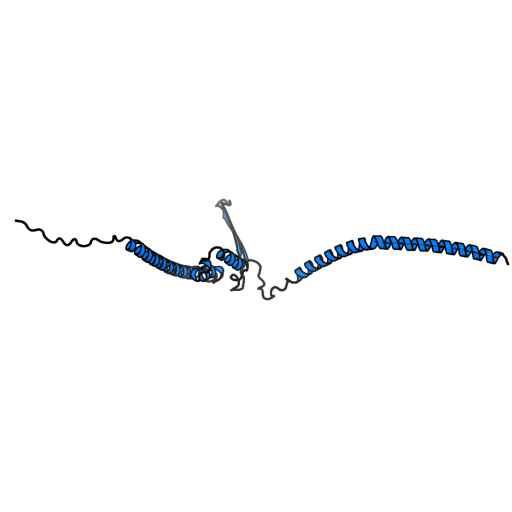
ATOM 985 C C . VAL A 1 117 ? -4.407 4.362 -1.578 1.00 72.50 117 VAL A C 1
ATOM 987 O O . VAL A 1 117 ? -5.592 4.071 -1.425 1.00 72.50 117 VAL A O 1
ATOM 990 N N . PHE A 1 118 ? -3.515 4.236 -0.593 1.00 72.69 118 PHE A N 1
ATOM 991 C CA . PHE A 1 118 ? -3.863 3.724 0.734 1.00 72.69 118 PHE A CA 1
ATOM 992 C C . PHE A 1 118 ? -4.704 4.735 1.518 1.00 72.69 118 PHE A C 1
ATOM 994 O O . PHE A 1 118 ? -5.723 4.372 2.105 1.00 72.69 118 PHE A O 1
ATOM 1001 N N .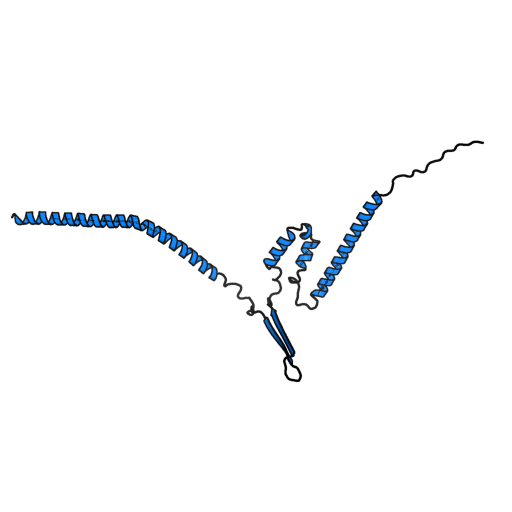 ILE A 1 119 ? -4.335 6.016 1.444 1.00 74.12 119 ILE A N 1
ATOM 1002 C CA . ILE A 1 119 ? -5.100 7.115 2.051 1.00 74.12 119 ILE A CA 1
ATOM 1003 C C . ILE A 1 119 ? -6.517 7.170 1.464 1.00 74.12 119 ILE A C 1
ATOM 1005 O O . ILE A 1 119 ? -7.503 7.272 2.201 1.00 74.12 119 ILE A O 1
ATOM 1009 N N . ASP A 1 120 ? -6.641 7.056 0.139 1.00 79.06 120 ASP A N 1
ATOM 1010 C CA . ASP A 1 120 ? -7.943 7.032 -0.523 1.00 79.06 120 ASP A CA 1
ATOM 1011 C C . ASP A 1 120 ? -8.752 5.789 -0.141 1.00 79.06 120 ASP A C 1
ATOM 1013 O O . ASP A 1 120 ? -9.950 5.901 0.126 1.00 79.06 120 ASP A O 1
ATOM 1017 N N . PHE A 1 121 ? -8.125 4.615 -0.049 1.00 79.25 121 PHE A N 1
ATOM 1018 C CA . PHE A 1 121 ? -8.784 3.401 0.429 1.00 79.25 121 PHE A CA 1
ATOM 1019 C C . PHE A 1 121 ? -9.337 3.574 1.851 1.00 79.25 121 PHE A C 1
ATOM 1021 O O . PHE A 1 121 ? -10.527 3.336 2.073 1.00 79.25 121 PHE A O 1
ATOM 1028 N N . GLN A 1 122 ? -8.512 4.047 2.790 1.00 74.50 122 GLN A N 1
ATOM 1029 C CA . GLN A 1 122 ? -8.907 4.254 4.185 1.00 74.50 122 GLN A CA 1
ATOM 1030 C C . GLN A 1 122 ? -10.094 5.218 4.286 1.00 74.50 122 GLN A C 1
ATOM 1032 O O . GLN A 1 122 ? -11.073 4.949 4.983 1.00 74.50 122 GLN A O 1
ATOM 1037 N N . LYS A 1 123 ? -10.058 6.318 3.527 1.00 78.00 123 LYS A N 1
ATOM 1038 C CA . LYS A 1 123 ? -11.145 7.299 3.493 1.00 78.00 123 LYS A CA 1
ATOM 1039 C C . LYS A 1 123 ? -12.471 6.686 3.037 1.00 78.00 123 LYS A C 1
ATOM 1041 O O . LYS A 1 123 ? -13.503 6.958 3.650 1.00 78.00 123 LYS A O 1
ATOM 1046 N N . HIS A 1 124 ? -12.459 5.872 1.983 1.00 80.00 124 HIS A N 1
ATOM 1047 C CA . HIS A 1 124 ? -13.678 5.239 1.470 1.00 80.00 124 HIS A CA 1
ATOM 1048 C C . HIS A 1 124 ? -14.162 4.089 2.359 1.00 80.00 124 HIS A C 1
ATOM 1050 O O . HIS A 1 124 ? -15.370 3.894 2.476 1.00 80.00 124 HIS A O 1
ATOM 1056 N N . PHE A 1 125 ? -13.258 3.359 3.016 1.00 77.25 125 PHE A N 1
ATOM 1057 C CA . PHE A 1 125 ? -13.621 2.321 3.980 1.00 77.25 125 PHE A CA 1
ATOM 1058 C C . PHE A 1 125 ? -14.271 2.911 5.240 1.00 77.25 125 PHE A C 1
ATOM 1060 O O . PHE A 1 125 ? -15.269 2.383 5.726 1.00 77.25 125 PHE A O 1
ATOM 1067 N N . ASN A 1 126 ? -13.752 4.035 5.742 1.00 72.75 126 ASN A N 1
ATOM 1068 C CA . ASN A 1 126 ? -14.236 4.651 6.980 1.00 72.75 126 ASN A CA 1
ATOM 1069 C C . ASN A 1 126 ? -15.539 5.449 6.806 1.00 72.75 126 ASN A C 1
ATOM 1071 O O . ASN A 1 126 ? -16.225 5.725 7.787 1.00 72.75 126 ASN A O 1
ATOM 1075 N N . GLN A 1 127 ? -15.903 5.840 5.580 1.00 74.62 127 GLN A N 1
ATOM 1076 C CA . GLN A 1 127 ? -17.131 6.600 5.308 1.00 74.62 127 GLN A CA 1
ATOM 1077 C C . GLN A 1 127 ? -18.442 5.873 5.673 1.00 74.62 127 GLN A C 1
ATOM 1079 O O . GLN A 1 127 ? -19.295 6.499 6.303 1.00 74.62 127 GLN A O 1
ATOM 1084 N N . PRO A 1 128 ? -18.664 4.604 5.282 1.00 76.31 128 PRO A N 1
ATOM 1085 C CA . PRO A 1 128 ? -19.910 3.897 5.589 1.00 76.31 128 PRO A CA 1
ATOM 1086 C C . PRO A 1 128 ? -19.998 3.383 7.033 1.00 76.31 128 PRO A C 1
ATOM 1088 O O . PRO A 1 128 ? -21.099 3.116 7.515 1.00 76.31 128 PRO A O 1
ATOM 1091 N N . PHE A 1 129 ? -18.872 3.245 7.733 1.00 70.81 129 PHE A N 1
ATOM 1092 C CA . PHE A 1 129 ? -18.811 2.622 9.053 1.00 70.81 129 PHE A CA 1
ATOM 1093 C C . PHE A 1 129 ? -18.365 3.639 10.104 1.00 70.81 129 PHE A C 1
ATOM 1095 O O . PHE A 1 129 ? -17.176 3.851 10.308 1.00 70.81 129 PHE A O 1
ATOM 1102 N N . GLY A 1 130 ? -19.321 4.247 10.816 1.00 67.50 130 GLY A N 1
ATOM 1103 C CA . GLY A 1 130 ? -19.018 5.224 11.873 1.00 67.50 130 GLY A CA 1
ATOM 1104 C C . GLY A 1 130 ? -18.070 4.687 12.955 1.00 67.50 130 GLY A C 1
ATOM 1105 O O . GLY A 1 130 ? -17.234 5.435 13.454 1.00 67.50 130 GLY A O 1
ATOM 1106 N N . PHE A 1 131 ? -18.128 3.378 13.234 1.00 71.81 131 PHE A N 1
ATOM 1107 C CA . PHE A 1 131 ? -17.231 2.700 14.174 1.00 71.81 131 PHE A CA 1
ATOM 1108 C C . PHE A 1 131 ? -15.781 2.588 13.677 1.00 71.81 131 PHE A C 1
ATOM 1110 O O . PHE A 1 131 ? -14.878 2.395 14.482 1.00 71.81 131 PHE A O 1
ATOM 1117 N N . ALA A 1 132 ? -15.521 2.710 12.370 1.00 66.50 132 ALA A N 1
ATOM 1118 C CA . ALA A 1 132 ? -14.178 2.549 11.810 1.00 66.50 132 ALA A CA 1
ATOM 1119 C C . ALA A 1 132 ? -13.227 3.694 12.203 1.00 66.50 132 ALA A C 1
ATOM 1121 O O . ALA A 1 132 ? -12.011 3.528 12.159 1.00 66.50 132 ALA A O 1
ATOM 1122 N N . ASN A 1 133 ? -13.776 4.838 12.629 1.00 67.31 133 ASN A N 1
ATOM 1123 C CA . ASN A 1 133 ? -13.005 5.963 13.159 1.00 67.31 133 ASN A CA 1
ATOM 1124 C C . ASN A 1 133 ? -12.796 5.895 14.682 1.00 67.31 133 ASN A C 1
ATOM 1126 O O . ASN A 1 133 ? -12.076 6.738 15.218 1.00 67.31 133 ASN A O 1
ATOM 1130 N N . GLU A 1 134 ? -13.402 4.927 15.381 1.00 72.31 134 GLU A N 1
ATOM 1131 C CA . GLU A 1 134 ? -13.178 4.752 16.818 1.00 72.31 134 GLU A CA 1
ATOM 1132 C C . GLU A 1 134 ? -11.701 4.424 17.087 1.00 72.31 134 GLU A C 1
ATOM 1134 O O . GLU A 1 134 ? -11.089 3.702 16.292 1.00 72.31 134 GLU A O 1
ATOM 1139 N N . PRO A 1 135 ? -11.110 4.892 18.204 1.00 66.75 135 PRO A N 1
ATOM 1140 C CA . PRO A 1 135 ? -9.696 4.669 18.515 1.00 66.75 135 PRO A CA 1
ATOM 1141 C C . PRO A 1 135 ? -9.277 3.195 18.480 1.00 66.75 135 PRO A C 1
ATOM 1143 O O . PRO A 1 135 ? -8.130 2.896 18.150 1.00 66.75 135 PRO A O 1
ATOM 1146 N N . PHE A 1 136 ? -10.202 2.279 18.788 1.00 66.44 136 PHE A N 1
ATOM 1147 C CA . PHE A 1 136 ? -9.981 0.838 18.686 1.00 66.44 136 PHE A CA 1
ATOM 1148 C C . PHE A 1 136 ? -9.780 0.373 17.237 1.00 66.44 136 PHE A C 1
ATOM 1150 O O . PHE A 1 136 ? -8.867 -0.397 16.981 1.00 66.44 136 PHE A O 1
ATOM 1157 N N . PHE A 1 137 ? -10.584 0.845 16.281 1.00 67.88 137 PHE A N 1
ATOM 1158 C CA . PHE A 1 137 ? -10.499 0.411 14.882 1.00 67.88 137 PHE A CA 1
ATOM 1159 C C . PHE A 1 137 ? -9.485 1.234 14.084 1.00 67.88 137 PHE A C 1
ATOM 1161 O O . PHE A 1 137 ? -8.644 0.672 13.386 1.00 67.88 137 PHE A O 1
ATOM 1168 N N . ASN A 1 138 ? -9.498 2.559 14.218 1.00 65.12 138 ASN A N 1
ATOM 1169 C CA . ASN A 1 138 ? -8.689 3.443 13.382 1.00 65.12 138 ASN A CA 1
ATOM 1170 C C . ASN A 1 138 ? -7.181 3.283 13.642 1.00 65.12 138 ASN A C 1
ATOM 1172 O O . ASN A 1 138 ? -6.400 3.091 12.712 1.00 65.12 138 ASN A O 1
ATOM 1176 N N . ASN A 1 139 ? -6.778 3.275 14.917 1.00 63.16 139 ASN A N 1
ATOM 1177 C CA . ASN A 1 139 ? -5.369 3.147 15.300 1.00 63.16 139 ASN A CA 1
ATOM 1178 C C . ASN A 1 139 ? -4.872 1.697 15.291 1.00 63.16 139 ASN A C 1
ATOM 1180 O O . ASN A 1 139 ? -3.726 1.468 15.641 1.00 63.16 139 ASN A O 1
ATOM 1184 N N . ARG A 1 140 ? -5.703 0.694 14.988 1.00 60.81 140 ARG A N 1
ATOM 1185 C CA . ARG A 1 140 ? -5.278 -0.711 15.119 1.00 60.81 140 ARG A CA 1
ATOM 1186 C C . ARG A 1 140 ? -5.491 -1.540 13.868 1.00 60.81 140 ARG A C 1
ATOM 1188 O O . ARG A 1 140 ? -4.690 -2.418 13.643 1.00 60.81 140 ARG A O 1
ATOM 1195 N N . PHE A 1 141 ? -6.491 -1.255 13.029 1.00 62.84 141 PHE A N 1
ATOM 1196 C CA . PHE A 1 141 ? -6.670 -1.964 11.751 1.00 62.84 141 PHE A CA 1
ATOM 1197 C C . PHE A 1 141 ? -5.805 -1.388 10.628 1.00 62.84 141 PHE A C 1
ATOM 1199 O O . PHE A 1 141 ? -5.298 -2.129 9.791 1.00 62.84 141 PHE A O 1
ATOM 1206 N N . PHE A 1 142 ? -5.646 -0.062 10.593 1.00 61.75 142 PHE A N 1
ATOM 1207 C CA . PHE A 1 142 ? -4.898 0.610 9.527 1.00 61.75 142 PHE A CA 1
ATOM 1208 C C . PHE A 1 142 ? -3.419 0.819 9.872 1.00 61.75 142 PHE A C 1
ATOM 1210 O O . PHE A 1 142 ? -2.594 0.779 8.964 1.00 61.75 142 PHE A O 1
ATOM 1217 N N . GLN A 1 143 ? -3.075 0.935 11.162 1.00 58.44 143 GLN A N 1
ATOM 1218 C CA . GLN A 1 143 ? -1.683 0.832 11.645 1.00 58.44 143 GL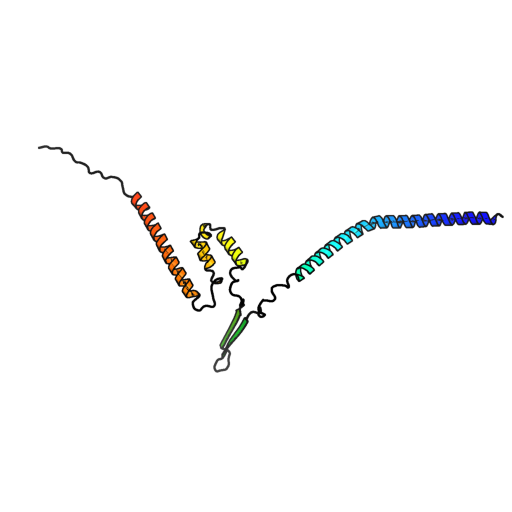N A CA 1
ATOM 1219 C C . GLN A 1 143 ? -1.145 -0.612 11.595 1.00 58.44 143 GLN A C 1
ATOM 1221 O O . GLN A 1 143 ? 0.060 -0.809 11.537 1.00 58.44 143 GLN A O 1
ATOM 1226 N N . ASP A 1 144 ? -2.022 -1.624 11.543 1.00 50.41 144 ASP A N 1
ATOM 1227 C CA . ASP A 1 144 ? -1.657 -3.038 11.326 1.00 50.41 144 ASP A CA 1
ATOM 1228 C C . ASP A 1 144 ? -1.345 -3.374 9.874 1.00 50.41 144 ASP A C 1
ATOM 1230 O O . ASP A 1 144 ? -1.128 -4.545 9.540 1.00 50.41 144 ASP A O 1
ATOM 1234 N N . SER A 1 145 ? -1.372 -2.389 8.971 1.00 53.44 145 SER A N 1
ATOM 1235 C CA . SER A 1 145 ? -0.981 -2.695 7.612 1.00 53.44 145 SER A CA 1
ATOM 1236 C C . SER A 1 145 ? 0.454 -3.205 7.670 1.00 53.44 145 SER A C 1
ATOM 1238 O O . SER A 1 145 ? 1.391 -2.511 8.042 1.00 53.44 145 SER A O 1
ATOM 1240 N N . ILE A 1 146 ? 0.581 -4.483 7.321 1.00 52.69 146 ILE A N 1
ATOM 1241 C CA . ILE A 1 146 ? 1.807 -5.281 7.224 1.00 52.69 146 ILE A CA 1
ATOM 1242 C C . ILE A 1 146 ? 2.922 -4.479 6.506 1.00 52.69 146 ILE A C 1
ATOM 1244 O O . ILE A 1 146 ? 4.110 -4.649 6.732 1.00 52.69 146 ILE A O 1
ATOM 1248 N N . ILE A 1 147 ? 2.473 -3.528 5.694 1.00 50.84 147 ILE A N 1
ATOM 1249 C CA . ILE A 1 147 ? 3.125 -2.436 4.988 1.00 50.84 147 ILE A CA 1
ATOM 1250 C C . ILE A 1 147 ? 3.997 -1.494 5.858 1.00 50.84 147 ILE A C 1
ATOM 1252 O O . ILE A 1 147 ? 5.040 -1.059 5.378 1.00 50.84 147 ILE A O 1
ATOM 1256 N N . GLU A 1 148 ? 3.614 -1.153 7.093 1.00 53.19 148 GLU A N 1
ATOM 1257 C CA . GLU A 1 148 ? 4.315 -0.157 7.930 1.00 53.19 148 GLU A CA 1
ATOM 1258 C C . GLU A 1 148 ? 5.515 -0.729 8.688 1.00 53.19 148 GLU A C 1
ATOM 1260 O O . GLU A 1 148 ? 6.443 0.004 9.029 1.00 53.19 148 GLU A O 1
ATOM 1265 N N . LYS A 1 149 ? 5.530 -2.040 8.947 1.00 54.88 149 LYS A N 1
ATOM 1266 C CA . LYS A 1 149 ? 6.519 -2.651 9.834 1.00 54.88 149 LYS A CA 1
ATOM 1267 C C . LYS A 1 149 ? 7.300 -3.748 9.135 1.00 54.88 149 LYS A C 1
ATOM 1269 O O . LYS A 1 149 ? 6.840 -4.875 9.012 1.00 54.88 149 LYS A O 1
ATOM 1274 N N . ASN A 1 150 ? 8.539 -3.409 8.781 1.00 54.44 150 ASN A N 1
ATOM 1275 C CA . ASN A 1 150 ? 9.683 -4.309 8.877 1.00 54.44 150 ASN A CA 1
ATOM 1276 C C . ASN A 1 150 ? 9.440 -5.743 8.370 1.00 54.44 150 ASN A C 1
ATOM 1278 O O . ASN A 1 150 ? 9.826 -6.704 9.030 1.00 54.44 150 ASN A O 1
ATOM 1282 N N . PHE A 1 151 ? 8.889 -5.897 7.160 1.00 56.84 151 PHE A N 1
ATOM 1283 C CA . PHE A 1 151 ? 8.850 -7.185 6.442 1.00 56.84 151 PHE A CA 1
ATOM 1284 C C . PHE A 1 151 ? 10.229 -7.864 6.333 1.00 56.84 151 PHE A C 1
ATOM 1286 O O . PHE A 1 151 ? 10.319 -9.051 6.039 1.00 56.84 151 PHE A O 1
ATOM 1293 N N . ASN A 1 152 ? 11.300 -7.101 6.558 1.00 55.81 152 ASN A N 1
ATOM 1294 C CA . ASN A 1 152 ? 12.687 -7.542 6.513 1.00 55.81 152 ASN A CA 1
ATOM 1295 C C . ASN A 1 152 ? 13.199 -8.131 7.845 1.00 55.81 152 ASN A C 1
ATOM 1297 O O . ASN A 1 152 ? 14.376 -8.470 7.927 1.00 55.81 152 ASN A O 1
ATOM 1301 N N . HIS A 1 153 ? 12.367 -8.217 8.888 1.00 62.91 153 HIS A N 1
ATOM 1302 C CA . HIS A 1 153 ? 12.729 -8.815 10.174 1.00 62.91 153 HIS A CA 1
ATOM 1303 C C . HIS A 1 153 ? 12.160 -10.233 10.320 1.00 62.91 153 HIS A C 1
ATOM 1305 O O . HIS A 1 153 ? 11.003 -10.484 9.981 1.00 62.91 153 HIS A O 1
ATOM 1311 N N . ASP A 1 154 ? 12.961 -11.145 10.879 1.00 65.19 154 ASP A N 1
ATOM 1312 C CA . ASP A 1 154 ? 12.627 -12.572 11.019 1.00 65.19 154 ASP A CA 1
ATOM 1313 C C . ASP A 1 154 ? 11.358 -12.839 11.861 1.00 65.19 154 ASP A C 1
ATOM 1315 O O . ASP A 1 154 ? 10.747 -13.901 11.751 1.00 65.19 154 ASP A O 1
ATOM 1319 N N . ASP A 1 155 ? 10.927 -11.874 12.679 1.00 67.62 155 ASP A N 1
ATOM 1320 C CA . ASP A 1 155 ? 9.793 -11.955 13.609 1.00 67.62 155 ASP A CA 1
ATOM 1321 C C . ASP A 1 155 ? 8.584 -11.084 13.208 1.00 67.62 155 ASP A C 1
ATOM 1323 O O . ASP A 1 155 ? 7.663 -10.883 14.013 1.00 67.62 155 ASP A O 1
ATOM 1327 N N . CYS A 1 156 ? 8.559 -10.593 11.961 1.00 62.88 156 CYS A N 1
ATOM 1328 C CA . CYS A 1 156 ? 7.521 -9.700 11.425 1.00 62.88 156 CYS A CA 1
ATOM 1329 C C . CYS A 1 156 ? 6.097 -10.224 11.683 1.00 62.88 156 CYS A C 1
ATOM 1331 O O . CYS A 1 156 ? 5.219 -9.469 12.100 1.00 62.88 156 CYS A O 1
ATOM 1333 N N . PHE A 1 157 ? 5.869 -11.526 11.498 1.00 68.25 157 PHE A N 1
ATOM 1334 C CA . PHE A 1 157 ? 4.557 -12.129 11.723 1.00 68.25 157 PHE A CA 1
ATOM 1335 C C . PHE A 1 157 ? 4.331 -12.523 13.183 1.00 68.25 157 PHE A C 1
ATOM 1337 O O . PHE A 1 157 ? 3.213 -12.418 13.677 1.00 68.25 157 PHE A O 1
ATOM 1344 N N . GLU A 1 158 ? 5.365 -12.975 13.896 1.00 75.12 158 GLU A N 1
ATOM 1345 C CA . GLU A 1 158 ? 5.206 -13.514 15.250 1.00 75.12 158 GLU A CA 1
ATOM 1346 C C . GLU A 1 158 ? 4.80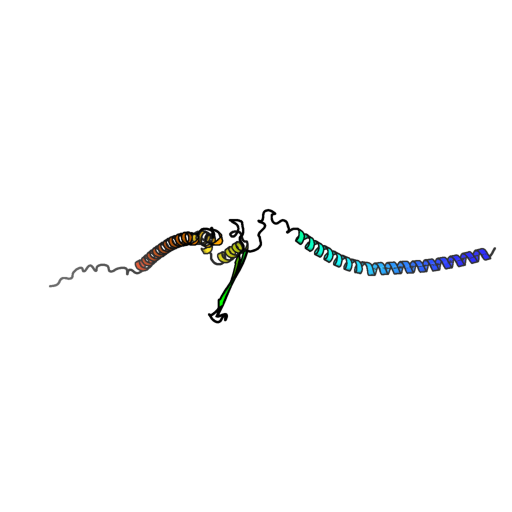9 -12.426 16.251 1.00 75.12 158 GLU A C 1
ATOM 1348 O O . GLU A 1 158 ? 3.865 -12.599 17.027 1.00 75.12 158 GLU A O 1
ATOM 1353 N N . SER A 1 159 ? 5.511 -11.293 16.220 1.00 73.44 159 SER A N 1
ATOM 1354 C CA . SER A 1 159 ? 5.235 -10.157 17.102 1.00 73.44 159 SER A CA 1
ATOM 1355 C C . SER A 1 159 ? 3.835 -9.581 16.858 1.00 73.44 159 SER A C 1
ATOM 1357 O O . SER A 1 159 ? 3.100 -9.317 17.812 1.00 73.44 159 SER A O 1
ATOM 1359 N N . GLN A 1 160 ? 3.435 -9.480 15.590 1.00 69.69 160 GLN A N 1
ATOM 1360 C CA . GLN A 1 160 ? 2.124 -8.990 15.179 1.00 69.69 160 GLN A CA 1
ATOM 1361 C C . GLN A 1 160 ? 0.997 -9.939 15.598 1.00 69.69 160 GLN A C 1
ATOM 1363 O O . GLN A 1 160 ? 0.003 -9.519 16.188 1.00 69.69 160 GLN A O 1
ATOM 1368 N N . ILE A 1 161 ? 1.161 -11.243 15.356 1.00 76.69 161 ILE A N 1
ATOM 1369 C CA . ILE A 1 161 ? 0.176 -12.254 15.757 1.00 76.69 161 ILE A CA 1
ATOM 1370 C C . ILE A 1 161 ? -0.009 -12.241 17.275 1.00 76.69 161 ILE A C 1
ATOM 1372 O O . ILE A 1 161 ? -1.144 -12.306 17.742 1.00 76.69 161 ILE A O 1
ATOM 1376 N N . LYS A 1 162 ? 1.074 -12.118 18.053 1.00 81.69 162 LYS A N 1
ATOM 1377 C CA . LYS A 1 162 ? 0.995 -12.015 19.518 1.00 81.69 162 LYS A CA 1
ATOM 1378 C C . LYS A 1 162 ? 0.187 -10.798 19.964 1.00 81.69 162 LYS A C 1
ATOM 1380 O O . LYS A 1 162 ? -0.733 -10.957 20.762 1.00 81.69 162 LYS A O 1
ATOM 1385 N N . GLN A 1 163 ? 0.471 -9.619 19.412 1.00 77.19 163 GLN A N 1
ATOM 1386 C CA . GLN A 1 163 ? -0.267 -8.391 19.734 1.00 77.19 163 GLN A CA 1
ATOM 1387 C C . GLN A 1 163 ? -1.752 -8.503 19.363 1.00 77.19 163 GLN A C 1
ATOM 1389 O O . GLN A 1 163 ? -2.622 -8.132 20.153 1.00 77.19 163 GLN A O 1
ATOM 1394 N N . ASN A 1 164 ? -2.055 -9.099 18.210 1.00 76.44 164 ASN A N 1
ATOM 1395 C CA . ASN A 1 164 ? -3.432 -9.295 17.763 1.00 76.44 164 ASN A CA 1
ATOM 1396 C C . ASN A 1 164 ? -4.173 -10.306 18.644 1.00 76.44 164 ASN A C 1
ATOM 1398 O O . ASN A 1 164 ? -5.334 -10.089 18.980 1.00 76.44 164 ASN A O 1
ATOM 1402 N N . MET A 1 165 ? -3.507 -11.377 19.081 1.00 80.81 165 MET A N 1
ATOM 1403 C CA . MET A 1 165 ? -4.078 -12.349 20.018 1.00 80.81 165 MET A CA 1
ATOM 1404 C C . MET A 1 165 ? -4.359 -11.736 21.396 1.00 80.81 165 MET A C 1
ATOM 1406 O O . MET A 1 165 ? -5.422 -11.977 21.965 1.00 80.81 165 MET A O 1
ATOM 1410 N N . GLU A 1 166 ? -3.446 -10.921 21.931 1.00 84.12 166 GLU A N 1
ATOM 1411 C CA . GLU A 1 166 ? -3.682 -10.178 23.177 1.00 84.12 166 GLU A CA 1
ATOM 1412 C C . GLU A 1 166 ? -4.893 -9.247 23.050 1.00 84.12 166 GLU A C 1
ATOM 1414 O O . GLU A 1 166 ? -5.745 -9.209 23.939 1.00 84.12 166 GLU A O 1
ATOM 1419 N N . MET A 1 167 ? -5.022 -8.564 21.913 1.00 75.38 167 MET A N 1
ATOM 1420 C CA . MET A 1 167 ? -6.165 -7.704 21.615 1.00 75.38 167 MET A CA 1
ATOM 1421 C C . MET A 1 167 ? -7.478 -8.489 21.536 1.00 75.38 167 MET A C 1
ATOM 1423 O O . MET A 1 167 ? -8.456 -8.097 22.176 1.00 75.38 167 MET A O 1
ATOM 1427 N N . PHE A 1 168 ? -7.505 -9.618 20.822 1.00 81.25 168 PHE A N 1
ATOM 1428 C CA . PHE A 1 168 ? -8.701 -10.459 20.748 1.00 81.25 168 PHE A CA 1
ATOM 1429 C C . PHE A 1 168 ? -9.145 -10.938 22.128 1.00 81.25 168 PHE A C 1
ATOM 1431 O O . PHE A 1 168 ? -10.343 -10.984 22.395 1.00 81.25 168 PHE A O 1
ATOM 1438 N N . ASN A 1 169 ? -8.200 -11.235 23.021 1.00 85.56 169 ASN A N 1
ATOM 1439 C CA . ASN A 1 169 ? -8.522 -11.608 24.394 1.00 85.56 169 ASN A CA 1
ATOM 1440 C C . ASN A 1 169 ? -9.168 -10.454 25.173 1.00 85.56 169 ASN A C 1
ATOM 1442 O O . ASN A 1 169 ? -10.131 -10.688 25.901 1.00 85.56 169 ASN A O 1
ATOM 1446 N N . ILE A 1 170 ? -8.676 -9.219 25.022 1.00 86.94 170 ILE A N 1
ATOM 1447 C CA . ILE A 1 170 ? -9.279 -8.039 25.665 1.00 86.94 170 ILE A CA 1
ATOM 1448 C C . ILE A 1 170 ? -10.711 -7.840 25.161 1.00 86.94 170 ILE A C 1
ATOM 1450 O O . ILE A 1 170 ? -11.634 -7.799 25.973 1.00 86.94 170 ILE A O 1
ATOM 1454 N N . LEU A 1 171 ? -10.904 -7.807 23.839 1.00 83.12 171 LEU A N 1
ATOM 1455 C CA . LEU A 1 171 ? -12.223 -7.623 23.232 1.00 83.12 171 LEU A CA 1
ATOM 1456 C C . LEU A 1 171 ? -13.195 -8.730 23.652 1.00 83.12 171 LEU A C 1
ATOM 1458 O O . LEU A 1 171 ? -14.339 -8.462 24.010 1.00 83.12 171 LEU A O 1
ATOM 1462 N N . TYR A 1 172 ? -12.733 -9.980 23.638 1.00 86.75 172 TYR A N 1
ATOM 1463 C CA . TYR A 1 172 ? -13.529 -11.114 24.086 1.00 86.75 172 TYR A CA 1
ATOM 1464 C C . TYR A 1 172 ? -13.995 -10.929 25.534 1.00 86.75 172 TYR A C 1
ATOM 1466 O O . TYR A 1 172 ? -15.171 -11.132 25.829 1.00 86.75 172 TYR A O 1
ATOM 1474 N N . ASN A 1 173 ? -13.106 -10.497 26.430 1.00 90.81 173 ASN A N 1
ATOM 1475 C CA . ASN A 1 173 ? -13.449 -10.277 27.832 1.00 90.81 173 ASN A CA 1
ATOM 1476 C C . ASN A 1 173 ? -14.447 -9.125 28.017 1.00 90.81 173 ASN A C 1
ATOM 1478 O O . ASN A 1 173 ? -15.382 -9.262 28.803 1.00 90.81 173 ASN A O 1
ATOM 1482 N N . GLU A 1 174 ? -14.287 -8.021 27.287 1.00 88.31 174 GLU A N 1
ATOM 1483 C CA . GLU A 1 174 ? -15.226 -6.892 27.317 1.00 88.31 174 GLU A CA 1
ATOM 1484 C C . GLU A 1 174 ? -16.618 -7.311 26.836 1.00 88.31 174 GLU A C 1
ATOM 1486 O O . GLU A 1 174 ? -17.606 -7.113 27.544 1.00 88.31 174 GLU A O 1
ATOM 1491 N N . MET A 1 175 ? -16.695 -7.993 25.690 1.00 85.12 175 MET A N 1
ATOM 1492 C CA . MET A 1 175 ? -17.95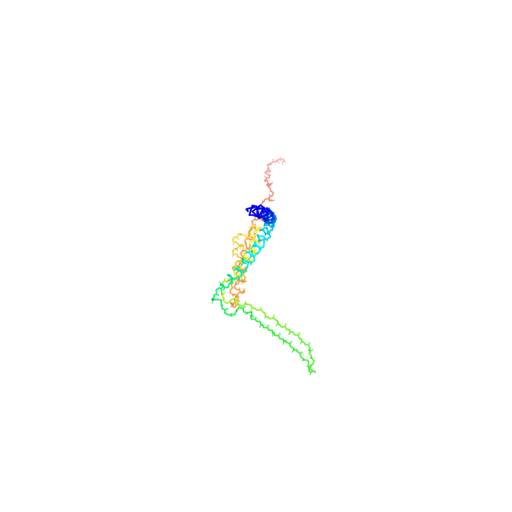9 -8.509 25.160 1.00 85.12 175 MET A CA 1
ATOM 1493 C C . MET A 1 175 ? -18.620 -9.506 26.116 1.00 85.12 175 MET A C 1
ATOM 1495 O O . MET A 1 175 ? -19.841 -9.501 26.283 1.00 85.12 175 MET A O 1
ATOM 1499 N N . MET A 1 176 ? -17.828 -10.365 26.762 1.00 89.62 176 MET A N 1
ATOM 1500 C CA . MET A 1 176 ? -18.335 -11.309 27.755 1.00 89.62 176 MET A CA 1
ATOM 1501 C C . MET A 1 176 ? -18.915 -10.588 28.976 1.00 89.62 176 MET A C 1
ATOM 1503 O O . MET A 1 176 ? -20.005 -10.951 29.419 1.00 89.62 176 MET A O 1
ATOM 1507 N N . LEU A 1 177 ? -18.246 -9.546 29.480 1.00 92.81 177 LEU A N 1
ATOM 1508 C CA . LEU A 1 177 ? -18.739 -8.730 30.594 1.00 92.81 177 LEU A CA 1
ATOM 1509 C C . LEU A 1 177 ? -20.044 -8.009 30.244 1.00 92.81 177 LEU A C 1
ATOM 1511 O O . LEU A 1 177 ? -21.000 -8.062 31.018 1.00 92.81 177 LEU A O 1
ATOM 1515 N N . GLU A 1 178 ? -20.126 -7.381 29.071 1.00 88.88 178 GLU A N 1
ATOM 1516 C CA . GLU A 1 178 ? -21.364 -6.743 28.610 1.00 88.88 178 GLU A CA 1
ATOM 1517 C C . GLU A 1 178 ? -22.505 -7.752 28.487 1.00 88.88 178 GLU A C 1
ATOM 1519 O O . GLU A 1 178 ? -23.634 -7.491 28.908 1.00 88.88 178 GLU A O 1
ATOM 1524 N N . MET A 1 179 ? -22.212 -8.945 27.970 1.00 87.44 179 MET A N 1
ATOM 1525 C CA . MET A 1 179 ? -23.209 -9.997 27.833 1.00 87.44 179 MET A CA 1
ATOM 1526 C C . MET A 1 179 ? -23.677 -10.539 29.189 1.00 87.44 179 MET A C 1
ATOM 1528 O O . MET A 1 179 ? -24.843 -10.916 29.328 1.00 87.44 179 MET A O 1
ATOM 1532 N N . GLU A 1 180 ? -22.809 -10.571 30.200 1.00 90.00 180 GLU A N 1
ATOM 1533 C CA . GLU A 1 180 ? -23.189 -10.889 31.579 1.00 90.00 180 GLU A CA 1
ATOM 1534 C C . GLU A 1 180 ? -24.088 -9.813 32.198 1.00 90.00 180 GLU A C 1
ATOM 1536 O O . GLU A 1 180 ? -25.095 -10.154 32.827 1.00 90.00 180 GLU A O 1
ATOM 1541 N N . ILE A 1 181 ? -23.766 -8.532 31.991 1.00 91.25 181 ILE A N 1
ATOM 1542 C CA . ILE A 1 181 ? -24.583 -7.398 32.450 1.00 91.25 181 ILE A CA 1
ATOM 1543 C C . ILE A 1 181 ? -25.967 -7.458 31.798 1.00 91.25 181 ILE A C 1
ATOM 1545 O O . ILE A 1 181 ? -26.977 -7.498 32.501 1.00 91.25 181 ILE A O 1
ATOM 1549 N N . PHE A 1 182 ? -26.017 -7.584 30.471 1.00 90.69 182 PHE A N 1
ATOM 1550 C CA . PHE A 1 182 ? -27.261 -7.685 29.713 1.00 90.69 182 PHE A CA 1
ATOM 1551 C C . PHE A 1 182 ? -28.129 -8.865 30.169 1.00 90.69 182 PHE A C 1
ATOM 1553 O O . PHE A 1 182 ? -29.344 -8.726 30.335 1.00 90.69 182 PHE A O 1
ATOM 1560 N N . LYS A 1 183 ? -27.519 -10.036 30.408 1.00 86.31 183 LYS A N 1
ATOM 1561 C CA . LYS A 1 183 ? -28.228 -11.197 30.964 1.00 86.31 183 LYS A CA 1
ATOM 1562 C C . LYS A 1 183 ? -28.826 -10.858 32.325 1.00 86.31 183 LYS A C 1
ATOM 1564 O O . LYS A 1 183 ? -30.013 -11.099 32.524 1.00 86.31 183 LYS A O 1
ATOM 1569 N N . ARG A 1 184 ? -28.046 -10.288 33.249 1.00 86.44 184 ARG A N 1
ATOM 1570 C CA . ARG A 1 184 ? -28.528 -9.933 34.593 1.00 86.44 184 ARG A CA 1
ATOM 1571 C C . ARG A 1 184 ? -29.729 -8.994 34.532 1.00 86.44 184 ARG A C 1
ATOM 1573 O O . ARG A 1 184 ? -30.757 -9.309 35.120 1.00 86.44 184 ARG A O 1
ATOM 1580 N N . GLU A 1 185 ? -29.628 -7.917 33.761 1.00 87.88 185 GLU A N 1
ATOM 1581 C CA . GLU A 1 185 ? -30.718 -6.952 33.578 1.00 87.88 185 GLU A CA 1
ATOM 1582 C C . GLU A 1 185 ? -31.961 -7.599 32.949 1.00 87.88 185 GLU A C 1
ATOM 1584 O O . GLU A 1 185 ? -33.095 -7.325 33.347 1.00 87.88 185 GLU A O 1
ATOM 1589 N N . SER A 1 186 ? -31.767 -8.510 31.995 1.00 83.69 186 SER A N 1
ATOM 1590 C CA . SER A 1 186 ? -32.867 -9.231 31.349 1.00 83.69 186 SER A CA 1
ATOM 1591 C C . SER A 1 186 ? -33.573 -10.218 32.288 1.00 83.69 186 SER A C 1
ATOM 1593 O O . SER A 1 186 ? -34.778 -10.427 32.147 1.00 83.69 186 SER A O 1
ATOM 1595 N N . PHE A 1 187 ? -32.854 -10.822 33.244 1.00 71.94 187 PHE A N 1
ATOM 1596 C CA . PHE A 1 187 ? -33.398 -11.819 34.174 1.00 71.94 187 PHE A CA 1
ATOM 1597 C C . PHE A 1 187 ? -33.912 -11.225 35.499 1.00 71.94 187 PHE A C 1
ATOM 1599 O O . PHE A 1 187 ? -34.879 -11.753 36.050 1.00 71.94 187 PHE A O 1
ATOM 1606 N N . GLU A 1 188 ? -33.358 -10.115 36.003 1.00 63.12 188 GLU A N 1
ATOM 1607 C CA . GLU A 1 188 ? -33.899 -9.420 37.189 1.00 63.12 188 GLU A CA 1
ATOM 1608 C C . GLU A 1 188 ? -35.301 -8.853 36.924 1.00 63.12 188 GLU A C 1
ATOM 1610 O O . GLU A 1 188 ? -36.189 -8.963 37.775 1.00 63.12 188 GLU A O 1
ATOM 1615 N N . ASN A 1 189 ? -35.549 -8.371 35.703 1.00 57.28 189 ASN A N 1
ATOM 1616 C CA . ASN A 1 189 ? -36.849 -7.857 35.263 1.00 57.28 189 ASN A CA 1
ATOM 1617 C C . ASN A 1 189 ? -37.933 -8.942 35.061 1.00 57.28 189 ASN A C 1
ATOM 1619 O O . ASN A 1 189 ? -39.070 -8.613 34.725 1.00 57.28 189 ASN A O 1
ATOM 1623 N N . GLN A 1 190 ? -37.611 -10.226 35.265 1.00 55.50 190 GLN A N 1
ATOM 1624 C CA . GLN A 1 190 ? -38.546 -11.354 35.123 1.00 55.50 190 GLN A CA 1
ATOM 1625 C C . GLN A 1 190 ? -38.916 -12.028 36.452 1.00 55.50 190 GLN A C 1
ATOM 1627 O O . GLN A 1 190 ? -39.656 -13.015 36.454 1.00 55.50 190 GLN A O 1
ATOM 1632 N N . THR A 1 191 ? -38.451 -11.517 37.596 1.00 51.53 191 THR A N 1
ATOM 1633 C CA . THR A 1 191 ? -38.871 -12.067 38.893 1.00 51.53 191 THR A CA 1
ATOM 1634 C C . THR A 1 191 ? -40.341 -11.707 39.186 1.00 51.53 191 THR A C 1
ATOM 1636 O O . THR A 1 191 ? -40.700 -10.527 39.194 1.00 51.53 191 THR A O 1
ATOM 1639 N N . PRO A 1 192 ? -41.244 -12.687 39.412 1.00 48.81 192 PRO A N 1
ATOM 1640 C CA . PRO A 1 192 ? -42.643 -12.397 39.700 1.00 48.81 192 PRO A CA 1
ATOM 1641 C C . PRO A 1 192 ? -42.758 -11.728 41.071 1.00 48.81 192 PRO A C 1
ATOM 1643 O O . PRO A 1 192 ? -42.356 -12.275 42.099 1.00 48.81 192 PRO A O 1
ATOM 1646 N N . THR A 1 193 ? -43.331 -10.528 41.085 1.00 51.22 193 THR A N 1
ATOM 1647 C CA . THR A 1 193 ? -43.635 -9.782 42.302 1.00 51.22 193 THR A CA 1
ATOM 1648 C C . THR A 1 193 ? -44.717 -10.504 43.115 1.00 51.22 193 THR A C 1
ATOM 1650 O O . THR A 1 193 ? -45.796 -10.804 42.614 1.00 51.22 193 THR A O 1
ATOM 1653 N N . ASN A 1 194 ? -44.434 -10.680 44.409 1.00 50.66 194 ASN A N 1
ATOM 1654 C CA . ASN A 1 194 ? -45.368 -10.910 45.518 1.00 50.66 194 ASN A CA 1
ATOM 1655 C C . ASN A 1 194 ? -46.085 -12.271 45.622 1.00 50.66 194 ASN A C 1
ATOM 1657 O O . ASN A 1 194 ? -47.194 -12.465 45.129 1.00 50.66 194 ASN A O 1
ATOM 1661 N N . GLN A 1 195 ? -45.565 -13.126 46.506 1.00 46.06 195 GLN A N 1
ATOM 1662 C CA . GLN A 1 195 ? -46.425 -13.847 47.448 1.00 46.06 195 GLN A CA 1
ATOM 1663 C C . GLN A 1 195 ? -46.178 -13.285 48.849 1.00 46.06 195 GLN A C 1
ATOM 1665 O O . GLN A 1 195 ? -45.188 -13.599 49.504 1.00 46.06 195 GLN A O 1
ATOM 1670 N N . THR A 1 196 ? -47.071 -12.406 49.300 1.00 45.34 196 THR A N 1
ATOM 1671 C CA . THR A 1 196 ? -47.157 -12.019 50.710 1.00 45.34 196 THR A CA 1
ATOM 1672 C C . THR A 1 196 ? -47.545 -13.245 51.548 1.00 45.34 196 THR A C 1
ATOM 1674 O O . THR A 1 196 ? -48.397 -14.030 51.115 1.00 45.34 196 THR A O 1
ATOM 1677 N N . PRO A 1 197 ? -46.979 -13.439 52.756 1.00 42.69 197 PRO A N 1
ATOM 1678 C CA . PRO A 1 197 ? -47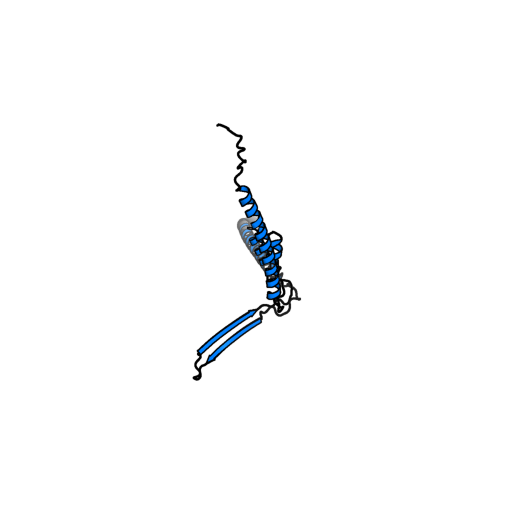.420 -14.513 53.633 1.00 42.69 197 PRO A CA 1
ATOM 1679 C C . PRO A 1 197 ? -48.869 -14.229 54.034 1.00 42.69 197 PRO A C 1
ATOM 1681 O O . PRO A 1 197 ? -49.160 -13.204 54.653 1.00 42.69 197 PRO A O 1
ATOM 1684 N N . LYS A 1 198 ? -49.800 -15.120 53.677 1.00 44.91 198 LYS A N 1
ATOM 1685 C CA . LYS A 1 198 ? -51.162 -15.071 54.213 1.00 44.91 198 LYS A CA 1
ATOM 1686 C C . LYS A 1 198 ? -51.092 -15.342 55.714 1.00 44.91 198 LYS A C 1
ATOM 1688 O O . LYS A 1 198 ? -50.982 -16.486 56.145 1.00 44.91 198 LYS A O 1
ATOM 1693 N N . THR A 1 199 ? -51.165 -14.279 56.504 1.00 47.50 199 THR A N 1
ATOM 1694 C CA . THR A 1 199 ? -51.407 -14.339 57.944 1.00 47.50 199 THR A CA 1
ATOM 1695 C C . THR A 1 199 ? -52.780 -14.968 58.182 1.00 47.50 199 THR A C 1
ATOM 1697 O O . THR A 1 199 ? -53.801 -14.285 58.120 1.00 47.50 199 THR A O 1
ATOM 1700 N N . ASN A 1 200 ? -52.826 -16.274 58.444 1.00 43.66 200 ASN A N 1
ATOM 1701 C CA . ASN A 1 200 ? -54.043 -16.939 58.902 1.00 43.66 200 ASN A CA 1
ATOM 1702 C C . ASN A 1 200 ? -54.293 -16.555 60.368 1.00 43.66 200 ASN A C 1
ATOM 1704 O O . ASN A 1 200 ? -53.710 -17.130 61.284 1.00 43.66 200 ASN A O 1
ATOM 1708 N N . ARG A 1 201 ? -55.159 -15.560 60.590 1.00 46.38 201 ARG A N 1
ATOM 1709 C CA . ARG A 1 201 ? -55.814 -15.347 61.886 1.00 46.38 201 ARG A CA 1
ATOM 1710 C C . ARG A 1 201 ? -57.035 -16.271 61.974 1.00 46.38 201 ARG A C 1
ATOM 1712 O O . ARG A 1 201 ? -58.010 -16.060 61.267 1.00 46.38 201 ARG A O 1
ATOM 1719 N N . ASN A 1 202 ? -56.894 -17.285 62.828 1.00 51.97 202 ASN A N 1
ATOM 1720 C CA . ASN A 1 202 ? -57.864 -18.041 63.634 1.00 51.97 202 ASN A CA 1
ATOM 1721 C C . ASN A 1 202 ? -59.357 -18.014 63.269 1.00 51.97 202 ASN A C 1
ATOM 1723 O O . ASN A 1 202 ? -59.976 -16.954 63.301 1.00 51.97 202 ASN A O 1
ATOM 1727 N N . ILE A 1 203 ? -59.965 -19.209 63.213 1.00 41.72 203 ILE A N 1
ATOM 1728 C CA . ILE A 1 203 ? -61.329 -19.433 63.719 1.00 41.72 203 ILE A CA 1
ATOM 1729 C C . ILE A 1 203 ? -61.356 -20.752 64.520 1.00 41.72 203 ILE A C 1
ATOM 1731 O O . ILE A 1 203 ? -61.099 -21.826 63.984 1.00 41.72 203 ILE A O 1
ATOM 1735 N N . THR A 1 204 ? -61.614 -20.613 65.822 1.00 42.59 204 THR A N 1
ATOM 1736 C CA . THR A 1 204 ? -61.969 -21.633 66.832 1.00 42.59 204 THR A CA 1
ATOM 1737 C C . THR A 1 204 ? -63.334 -22.272 66.539 1.00 42.59 204 THR A C 1
ATOM 1739 O O . THR A 1 204 ? -64.122 -21.605 65.895 1.00 42.59 204 THR A O 1
ATOM 1742 N N . PHE A 1 205 ? -63.599 -23.494 67.036 1.00 37.25 205 PHE A N 1
ATOM 1743 C CA . PHE A 1 205 ? -64.864 -24.142 67.508 1.00 37.25 205 PHE A CA 1
ATOM 1744 C C . PHE A 1 205 ? -64.660 -25.664 67.286 1.00 37.25 205 PHE A C 1
ATOM 1746 O O . PHE A 1 205 ? -64.332 -26.054 66.172 1.00 37.25 205 PHE A O 1
ATOM 1753 N N . MET A 1 206 ? -64.735 -26.595 68.242 1.00 38.25 206 MET A N 1
ATOM 1754 C CA . MET A 1 206 ? -65.448 -26.730 69.521 1.00 38.25 206 MET A CA 1
ATOM 1755 C C . MET A 1 206 ? -64.532 -27.268 70.626 1.00 38.25 206 MET A C 1
ATOM 1757 O O . MET A 1 206 ? -63.542 -27.953 70.283 1.00 38.25 206 MET A O 1
#

pLDDT: mean 70.01, std 14.39, range [37.25, 94.81]

Sequence (206 aa):
MYKKKFYQVRNLRIYLTFFKSTRKIFLFNFVLRDRIKPKIDRIMKRNILVFVFSFAIINVCMSQSSLDKNLPKNANPQTNVEVNKEYDENGNLTRYDSTYTYFYSSSGDETFMNDSVFIDFQKHFNQPFGFANEPFFNNRFFQDSIIEKNFNHDDCFESQIKQNMEMFNILYNEMMLEMEIFKRESFENQTPTNQTPKTNRNITFM

Secondary structure (DSSP, 8-state):
-HHHHHHHHHHHHHHHHHHHHHHHHHHHHHHHHHHHHHHHHHHHHHHHHHHHHHHHHHHHHHTT--S-TTS-S--S-EEEEEEEEEE-TTS-EEEEEEEEEEE---SSTT-GGG-HHHHHHHHHHHTT-GGGGSHHHHHHHSTT-TTTS-TTSTTHHHHHHHHHHHHHHHHHHHHHHHHHHHHHHHHHTTSPP-------------

Foldseek 3Di:
DPVVVVVVVVVVVVVVVVVVVVVVVVVVVVVCCVVVVVVVVVVVVVVVVVVVVVVVVVVVVVVPPPPDPPQPPPQDWDWDKDWDWDADPVGHTDDIDIDIDTGGDRPDQDPQLPPPVLVVVLVVVCVVPVCCPPCLNVVQVSVLPLRNDDPVDPCSPVVSVVVVVVVVVVVVVVVVVVVVVVVVVVVVVPDDDDDDPPPDDDDDDD

Radius of gyration: 48.57 Å; chains: 1; bounding box: 86×120×152 Å